Protein AF-A0A7V4FYS0-F1 (afdb_monomer_lite)

Radius of gyration: 23.75 Å; chains: 1; bounding box: 54×44×62 Å

Structure (mmCIF, N/CA/C/O backbone):
data_AF-A0A7V4FYS0-F1
#
_entry.id   AF-A0A7V4FYS0-F1
#
loop_
_atom_site.group_PDB
_atom_site.id
_atom_site.type_symbol
_atom_site.label_atom_id
_atom_site.label_alt_id
_atom_site.label_comp_id
_atom_site.label_asym_id
_atom_site.label_entity_id
_atom_site.label_seq_id
_atom_site.pdbx_PDB_ins_code
_atom_site.Cartn_x
_atom_site.Cartn_y
_atom_site.Car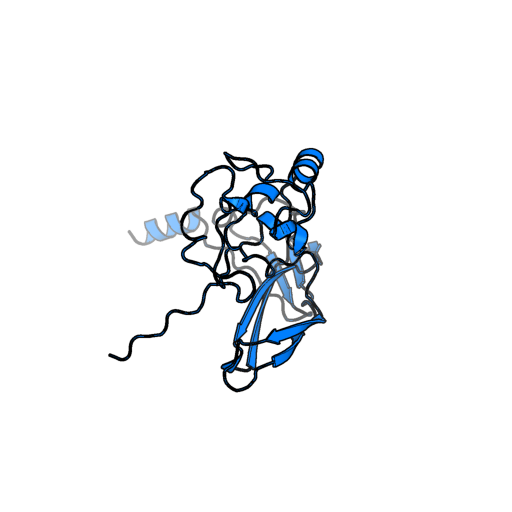tn_z
_atom_site.occupancy
_atom_site.B_iso_or_equiv
_atom_site.auth_seq_id
_atom_site.auth_comp_id
_atom_site.auth_asym_id
_atom_site.auth_atom_id
_atom_site.pdbx_PDB_model_num
ATOM 1 N N . LYS A 1 1 ? -6.094 -32.043 -21.283 1.00 45.78 1 LYS A N 1
ATOM 2 C CA . LYS A 1 1 ? -6.381 -30.770 -20.582 1.00 45.78 1 LYS A CA 1
ATOM 3 C C . LYS A 1 1 ? -5.777 -29.667 -21.433 1.00 45.78 1 LYS A C 1
ATOM 5 O O . LYS A 1 1 ? -4.592 -29.805 -21.715 1.00 45.78 1 LYS A O 1
ATOM 10 N N . PRO A 1 2 ? -6.538 -28.665 -21.898 1.00 59.78 2 PRO A N 1
ATOM 11 C CA . PRO A 1 2 ? -5.900 -27.470 -22.430 1.00 59.78 2 PRO A CA 1
ATOM 12 C C . PRO A 1 2 ? -5.031 -26.899 -21.304 1.00 59.78 2 PRO A C 1
ATOM 14 O O . PRO A 1 2 ? -5.498 -26.802 -20.166 1.00 59.78 2 PRO A O 1
ATOM 17 N N . GLY A 1 3 ? -3.746 -26.680 -21.578 1.00 51.84 3 GLY A N 1
ATOM 18 C CA . GLY A 1 3 ? -2.874 -25.987 -20.636 1.00 51.84 3 GLY A CA 1
ATOM 19 C C . GLY A 1 3 ? -3.432 -24.585 -20.425 1.00 51.84 3 GLY A C 1
ATOM 20 O O . GLY A 1 3 ? -3.865 -23.962 -21.391 1.00 51.84 3 GLY A O 1
ATOM 21 N N . LEU A 1 4 ? -3.483 -24.113 -19.179 1.00 54.06 4 LEU A N 1
ATOM 22 C CA . LEU A 1 4 ? -3.637 -22.679 -18.972 1.00 54.06 4 LEU A CA 1
ATOM 23 C C . LEU A 1 4 ? -2.359 -22.022 -19.489 1.00 54.06 4 LEU A C 1
ATOM 25 O O . LEU A 1 4 ? -1.264 -22.430 -19.093 1.00 54.06 4 LEU A O 1
ATOM 29 N N . GLU A 1 5 ? -2.500 -21.029 -20.362 1.00 58.09 5 GLU A N 1
ATOM 30 C CA . GLU A 1 5 ? -1.413 -20.089 -20.603 1.00 58.09 5 GLU A CA 1
ATOM 31 C C . GLU A 1 5 ? -1.059 -19.449 -19.261 1.00 58.09 5 GLU A C 1
ATOM 33 O O . GLU A 1 5 ? -1.934 -18.990 -18.519 1.00 58.09 5 GLU A O 1
ATOM 38 N N . LEU A 1 6 ? 0.224 -19.506 -18.905 1.00 54.16 6 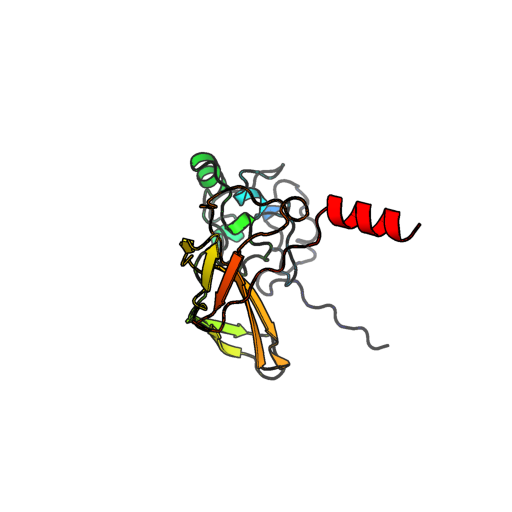LEU A N 1
ATOM 39 C CA . LEU A 1 6 ? 0.710 -18.778 -17.745 1.00 54.16 6 LEU A CA 1
ATOM 40 C C . LEU A 1 6 ? 0.470 -17.288 -18.013 1.00 54.16 6 LEU A C 1
ATOM 42 O O . LEU A 1 6 ? 0.734 -16.840 -19.133 1.00 54.16 6 LEU A O 1
ATOM 46 N N . PRO A 1 7 ? -0.028 -16.520 -17.028 1.00 61.19 7 PRO A N 1
ATOM 47 C CA . PRO A 1 7 ? -0.136 -15.081 -17.197 1.00 61.19 7 PRO A CA 1
ATOM 48 C C . PRO A 1 7 ? 1.239 -14.535 -17.580 1.00 61.19 7 PRO A C 1
ATOM 50 O O . PRO A 1 7 ? 2.253 -14.945 -17.009 1.00 61.19 7 PRO A O 1
ATOM 53 N N . ASN A 1 8 ? 1.277 -13.637 -18.564 1.00 62.78 8 ASN A N 1
ATOM 54 C CA . ASN A 1 8 ? 2.504 -12.934 -18.893 1.00 62.78 8 ASN A CA 1
ATOM 55 C C . ASN A 1 8 ? 2.826 -11.995 -17.720 1.00 62.78 8 ASN A C 1
ATOM 57 O O . ASN A 1 8 ? 2.200 -10.949 -17.569 1.00 62.78 8 ASN A O 1
ATOM 61 N N . LEU A 1 9 ? 3.729 -12.432 -16.842 1.00 69.56 9 LEU A N 1
ATOM 62 C CA . LEU A 1 9 ? 4.213 -11.671 -15.685 1.00 69.56 9 LEU A CA 1
ATOM 63 C C . LEU A 1 9 ? 5.427 -10.803 -16.054 1.00 69.56 9 LEU A C 1
ATOM 65 O O . LEU A 1 9 ? 6.166 -10.365 -15.180 1.00 69.56 9 LEU A O 1
ATOM 69 N N . GLU A 1 10 ? 5.677 -10.589 -17.344 1.00 75.62 10 GLU A N 1
ATOM 70 C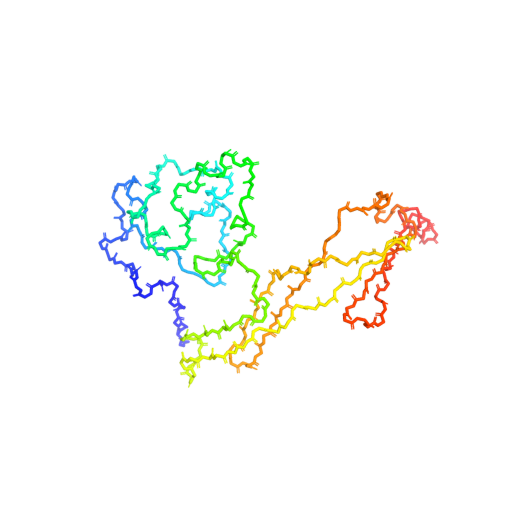 CA . GLU A 1 10 ? 6.729 -9.698 -17.814 1.00 75.62 10 GLU A CA 1
ATOM 71 C C . GLU A 1 10 ? 6.144 -8.338 -18.186 1.00 75.62 10 GLU A C 1
ATOM 73 O O . GLU A 1 10 ? 5.016 -8.222 -18.670 1.00 75.62 10 GLU A O 1
ATOM 78 N N . ASP A 1 11 ? 6.945 -7.297 -17.998 1.00 81.38 11 ASP A N 1
ATOM 79 C CA . ASP A 1 11 ? 6.658 -6.002 -18.586 1.00 81.38 11 ASP A CA 1
ATOM 80 C C . ASP A 1 11 ? 6.876 -6.087 -20.111 1.00 81.38 11 ASP A C 1
ATOM 82 O O . ASP A 1 11 ? 7.995 -6.378 -20.550 1.00 81.38 11 ASP A O 1
ATOM 86 N N . PRO A 1 12 ? 5.861 -5.797 -20.949 1.00 80.00 12 PRO A N 1
ATOM 87 C CA . PRO A 1 12 ? 5.994 -5.863 -22.405 1.00 80.00 12 PRO A CA 1
ATOM 88 C C . PRO A 1 12 ? 7.053 -4.901 -22.970 1.00 80.00 12 PRO A C 1
ATOM 90 O O . PRO A 1 12 ? 7.509 -5.082 -24.099 1.00 80.00 12 PRO A O 1
ATOM 93 N N . SER A 1 13 ? 7.457 -3.884 -22.206 1.00 84.06 13 SER A N 1
ATOM 94 C CA . SER A 1 13 ? 8.523 -2.945 -22.563 1.00 84.06 13 SER A CA 1
ATOM 95 C C . SER A 1 13 ? 9.922 -3.379 -22.099 1.00 84.06 13 SER A C 1
ATOM 97 O O . SER A 1 13 ? 10.899 -2.687 -22.393 1.00 84.06 13 SER A O 1
ATOM 99 N N . ASP A 1 14 ? 10.048 -4.495 -21.371 1.00 87.88 14 ASP A N 1
ATOM 100 C CA . ASP A 1 14 ? 11.301 -4.954 -20.758 1.00 87.88 14 ASP A CA 1
ATOM 101 C C . ASP A 1 14 ? 11.410 -6.484 -20.703 1.00 87.88 14 ASP A C 1
ATOM 103 O O . ASP A 1 14 ? 11.565 -7.082 -19.645 1.00 87.88 14 ASP A O 1
ATOM 107 N N . LEU A 1 15 ? 11.328 -7.132 -21.861 1.00 86.38 15 LEU A N 1
ATOM 108 C CA . LEU A 1 15 ? 11.242 -8.590 -21.938 1.00 86.38 15 LEU A CA 1
ATOM 109 C C . LEU A 1 15 ? 12.498 -9.310 -21.431 1.00 86.38 15 LEU A C 1
ATOM 111 O O . LEU A 1 15 ? 13.643 -8.863 -21.628 1.00 86.38 15 LEU A O 1
ATOM 115 N N . LEU A 1 16 ? 12.277 -10.495 -20.861 1.00 87.06 16 LEU A N 1
ATOM 116 C CA . LEU A 1 16 ? 13.341 -11.450 -20.597 1.00 87.06 16 LEU A CA 1
ATOM 117 C C . LEU A 1 16 ? 13.760 -12.114 -21.915 1.00 87.06 16 LEU A C 1
ATOM 119 O O . LEU A 1 16 ? 12.960 -12.734 -22.611 1.00 87.06 16 LEU A O 1
ATOM 123 N N . THR A 1 17 ? 15.040 -12.001 -22.270 1.00 87.56 17 THR A N 1
ATOM 124 C CA . THR A 1 17 ? 15.600 -12.642 -23.473 1.00 87.56 17 THR A CA 1
ATOM 125 C C . THR A 1 17 ? 16.639 -13.695 -23.091 1.00 87.56 17 THR A C 1
ATOM 127 O O . THR A 1 17 ? 17.200 -13.623 -21.991 1.00 87.56 17 THR A O 1
ATOM 130 N N . PRO A 1 18 ? 16.965 -14.656 -23.979 1.00 88.75 18 PRO A N 1
ATOM 131 C CA . PRO A 1 18 ? 18.026 -15.631 -23.722 1.00 88.75 18 PRO A CA 1
ATOM 132 C C . PRO A 1 18 ? 19.363 -14.988 -23.322 1.00 88.75 18 PRO A C 1
ATOM 134 O O . PRO A 1 18 ? 20.080 -15.504 -22.466 1.00 88.75 18 PRO A O 1
ATOM 137 N N . GLU A 1 19 ? 19.684 -13.828 -23.893 1.00 87.31 19 GLU A N 1
ATOM 138 C CA . GLU A 1 19 ? 20.909 -13.075 -23.611 1.00 87.31 19 GLU A CA 1
ATOM 139 C C . GLU A 1 19 ? 20.890 -12.422 -22.225 1.00 87.31 19 GLU A C 1
ATOM 141 O O . GLU A 1 19 ? 21.955 -12.197 -21.647 1.00 87.31 19 GLU A O 1
ATOM 146 N N . ARG A 1 20 ? 19.698 -12.122 -21.695 1.00 86.88 20 ARG A N 1
ATOM 147 C CA . ARG A 1 20 ? 19.498 -11.493 -20.382 1.00 86.88 20 ARG A CA 1
ATOM 148 C C . ARG A 1 20 ? 19.274 -12.512 -19.273 1.00 86.88 20 ARG A C 1
ATOM 150 O O . ARG A 1 20 ? 19.642 -12.222 -18.144 1.00 86.88 20 ARG A O 1
ATOM 157 N N . LEU A 1 21 ? 18.809 -13.723 -19.593 1.00 84.81 21 LEU A N 1
ATOM 158 C CA . LEU A 1 21 ? 18.543 -14.798 -18.628 1.00 84.81 21 LEU A CA 1
ATOM 159 C C . LEU A 1 21 ? 19.703 -15.041 -17.647 1.00 84.81 21 LEU A C 1
ATOM 161 O O . LEU A 1 21 ? 19.482 -15.384 -16.489 1.00 84.81 21 LEU A O 1
ATOM 165 N N . ILE A 1 22 ? 20.944 -14.845 -18.101 1.00 87.25 22 ILE A N 1
ATOM 166 C CA . ILE A 1 22 ? 22.143 -14.972 -17.275 1.00 87.25 22 ILE A CA 1
ATOM 167 C C . ILE A 1 22 ? 22.862 -13.619 -17.217 1.00 87.25 22 ILE A C 1
ATOM 169 O O . ILE A 1 22 ? 23.507 -13.214 -18.180 1.00 87.25 22 ILE A O 1
ATOM 173 N N . THR A 1 23 ? 22.848 -12.961 -16.052 1.00 86.19 23 THR A N 1
ATOM 174 C CA . THR A 1 23 ? 23.537 -11.674 -15.799 1.00 86.19 23 THR A CA 1
ATOM 175 C C . THR A 1 23 ? 25.056 -11.736 -16.037 1.00 86.19 23 THR A C 1
ATOM 177 O O . THR A 1 23 ? 25.686 -10.719 -16.323 1.00 86.19 23 THR A O 1
ATOM 180 N N . ARG A 1 24 ? 25.658 -12.936 -15.945 1.00 88.38 24 ARG A N 1
ATOM 181 C CA . ARG A 1 24 ? 27.105 -13.266 -16.006 1.00 88.38 24 ARG A CA 1
ATOM 182 C C . ARG A 1 24 ? 27.951 -12.652 -14.887 1.00 88.38 24 ARG A C 1
ATOM 184 O O . ARG A 1 24 ? 28.765 -13.352 -14.298 1.00 88.38 24 ARG A O 1
ATOM 191 N N . LYS A 1 25 ? 27.760 -11.366 -14.602 1.00 93.06 25 LYS A N 1
ATOM 192 C CA . LYS A 1 25 ? 28.453 -10.587 -13.577 1.00 93.06 25 LYS A CA 1
ATOM 193 C C . LYS A 1 25 ? 27.457 -10.153 -12.499 1.00 93.06 25 LYS A C 1
ATOM 195 O O . LYS A 1 25 ? 26.521 -9.431 -12.847 1.00 93.06 25 LYS A O 1
ATOM 200 N N . PRO A 1 26 ? 27.611 -10.580 -11.233 1.00 92.50 26 PRO A N 1
ATOM 201 C CA . PRO A 1 26 ? 26.669 -10.240 -10.171 1.00 92.50 26 PRO A CA 1
ATOM 202 C C . PRO A 1 26 ? 26.423 -8.737 -10.036 1.00 92.50 26 PRO A C 1
ATOM 204 O O . PRO A 1 26 ? 25.282 -8.340 -9.876 1.00 92.50 26 PRO A O 1
ATOM 207 N N . GLU A 1 27 ? 27.442 -7.894 -10.210 1.00 94.81 27 GLU A N 1
ATOM 208 C CA . GLU A 1 27 ? 27.345 -6.432 -10.118 1.00 94.81 27 GLU A CA 1
ATOM 209 C C . GLU A 1 27 ? 26.464 -5.773 -11.195 1.00 94.81 27 GLU A C 1
ATOM 211 O O . GLU A 1 27 ? 26.146 -4.592 -11.098 1.00 94.81 27 GLU A O 1
ATOM 216 N N . LEU A 1 28 ? 26.056 -6.518 -12.226 1.00 93.00 28 LEU A N 1
ATOM 217 C CA . LEU A 1 28 ? 25.176 -6.038 -13.294 1.00 93.00 28 LEU A CA 1
ATOM 218 C C . LEU A 1 28 ? 23.716 -6.469 -13.104 1.00 93.00 28 LEU A C 1
ATOM 220 O O . LEU A 1 28 ? 22.922 -6.327 -14.033 1.00 93.00 28 LEU A O 1
ATOM 224 N N . TRP A 1 29 ? 23.353 -7.001 -11.931 1.00 92.50 29 TRP A N 1
ATOM 225 C CA . TRP A 1 29 ? 22.011 -7.526 -11.656 1.00 92.50 29 TRP A CA 1
ATOM 226 C C . TRP A 1 29 ? 20.897 -6.505 -11.935 1.00 92.50 29 TRP A C 1
ATOM 228 O O . TRP A 1 29 ? 19.867 -6.883 -12.480 1.00 92.50 29 TRP A O 1
ATOM 238 N N . TYR A 1 30 ? 21.128 -5.215 -11.672 1.00 92.88 30 TYR A N 1
ATOM 239 C CA . TYR A 1 30 ? 20.147 -4.136 -11.876 1.00 92.88 30 TYR A CA 1
ATOM 240 C C . TYR A 1 30 ? 19.808 -3.870 -13.357 1.00 92.88 30 TYR A C 1
ATOM 242 O O . TYR A 1 30 ? 18.959 -3.041 -13.670 1.00 92.88 30 TYR A O 1
ATOM 250 N N . ARG A 1 31 ? 20.501 -4.530 -14.296 1.00 91.25 31 ARG A N 1
ATOM 251 C CA . ARG A 1 31 ? 20.214 -4.462 -15.741 1.00 91.25 31 ARG A CA 1
ATOM 252 C C . ARG A 1 31 ? 19.215 -5.525 -16.202 1.00 91.25 31 ARG A C 1
ATOM 254 O O . ARG A 1 31 ? 18.832 -5.543 -17.378 1.00 91.25 31 ARG A O 1
ATOM 261 N N . GLN A 1 32 ? 18.846 -6.439 -15.310 1.00 91.25 32 GLN A N 1
ATOM 262 C CA . GLN A 1 32 ? 17.806 -7.420 -15.583 1.00 91.25 32 GLN A CA 1
ATOM 263 C C . GLN A 1 32 ? 16.446 -6.738 -15.772 1.00 91.25 32 GLN A C 1
ATOM 265 O O . GLN A 1 32 ? 16.280 -5.599 -15.333 1.00 91.25 32 GLN A O 1
ATOM 270 N N . PRO A 1 33 ? 15.502 -7.391 -16.474 1.00 90.25 33 PRO A N 1
ATOM 271 C CA . PRO A 1 33 ? 14.119 -6.941 -16.535 1.00 90.25 33 PRO A CA 1
ATOM 272 C C . PRO A 1 33 ? 13.574 -6.560 -15.165 1.00 90.25 33 PRO A C 1
ATOM 274 O O . PRO A 1 33 ? 13.852 -7.239 -14.172 1.00 90.25 33 PRO A O 1
ATOM 277 N N . LEU A 1 34 ? 12.775 -5.497 -15.125 1.00 90.06 34 LEU A N 1
ATOM 278 C CA . LEU A 1 34 ? 12.058 -5.151 -13.909 1.00 90.06 34 LEU A CA 1
ATOM 279 C C . LEU A 1 34 ? 11.045 -6.250 -13.562 1.00 90.06 34 LEU A C 1
ATOM 281 O O . LEU A 1 34 ? 10.364 -6.754 -14.458 1.00 90.06 34 LEU A O 1
ATOM 285 N N . PRO A 1 35 ? 10.919 -6.623 -12.277 1.00 85.81 35 PRO A N 1
ATOM 286 C CA . PRO A 1 35 ? 9.879 -7.550 -11.867 1.00 85.81 35 PRO A CA 1
ATOM 287 C C . PRO A 1 35 ? 8.506 -6.915 -12.111 1.00 85.81 35 PRO A C 1
ATOM 289 O O . PRO A 1 35 ? 8.268 -5.775 -11.711 1.00 85.81 35 PRO A O 1
ATOM 292 N N . TRP A 1 36 ? 7.598 -7.670 -12.730 1.00 85.00 36 TRP A N 1
ATOM 293 C CA . TRP A 1 36 ? 6.212 -7.268 -12.943 1.00 85.00 36 TRP A CA 1
ATOM 294 C C . TRP A 1 36 ? 5.286 -8.325 -12.339 1.00 85.00 36 TRP A C 1
ATOM 296 O O . TRP A 1 36 ? 5.439 -9.521 -12.569 1.00 85.00 36 TRP A O 1
ATOM 306 N N . CYS A 1 37 ? 4.351 -7.915 -11.489 1.00 83.31 37 CYS A N 1
ATOM 307 C CA . CYS A 1 37 ? 3.401 -8.838 -10.874 1.00 83.31 37 CYS A CA 1
ATOM 308 C C . CYS A 1 37 ? 2.166 -8.091 -10.370 1.00 83.31 37 CYS A C 1
ATOM 310 O O . CYS A 1 37 ? 2.212 -6.890 -10.115 1.00 83.31 37 CYS A O 1
ATOM 312 N N . PHE A 1 38 ? 1.073 -8.830 -10.186 1.00 79.81 38 PHE A N 1
ATOM 313 C CA . PHE A 1 38 ? -0.145 -8.343 -9.526 1.00 79.81 38 PHE A CA 1
ATOM 314 C C . PHE A 1 38 ? -0.258 -8.819 -8.073 1.00 79.81 38 PHE A C 1
ATOM 316 O O . PHE A 1 38 ? -1.320 -8.706 -7.466 1.00 79.81 38 PHE A O 1
ATOM 323 N N . ASP A 1 39 ? 0.822 -9.388 -7.541 1.00 80.94 39 ASP A N 1
ATOM 324 C CA . ASP A 1 39 ? 0.887 -9.926 -6.186 1.00 80.94 39 ASP A CA 1
ATOM 325 C C . ASP A 1 39 ? 1.824 -9.077 -5.320 1.00 80.94 39 ASP A C 1
ATOM 327 O O . ASP A 1 39 ? 2.489 -8.157 -5.809 1.00 80.94 39 ASP A O 1
ATOM 331 N N . TRP A 1 40 ? 1.881 -9.386 -4.029 1.00 85.56 40 TRP A N 1
ATOM 332 C CA . TRP A 1 40 ? 2.751 -8.686 -3.099 1.00 85.56 40 TRP A CA 1
ATOM 333 C C . TRP A 1 40 ? 4.237 -8.901 -3.439 1.00 85.56 40 TRP A C 1
ATOM 335 O O . TRP A 1 40 ? 4.679 -9.985 -3.826 1.00 85.56 40 TRP A O 1
ATOM 345 N N . THR A 1 41 ? 5.037 -7.853 -3.267 1.00 89.88 41 THR A N 1
ATOM 346 C CA . THR A 1 41 ? 6.497 -7.894 -3.371 1.00 89.88 41 THR A CA 1
ATOM 347 C C . THR A 1 41 ? 7.103 -8.015 -1.983 1.00 89.88 41 THR A C 1
ATOM 349 O O . THR A 1 41 ? 6.635 -7.382 -1.042 1.00 89.88 41 THR A O 1
ATOM 352 N N . SER A 1 42 ? 8.158 -8.811 -1.803 1.00 91.62 42 SER A N 1
ATOM 353 C CA . SER A 1 42 ? 8.811 -8.928 -0.494 1.00 91.62 42 SER A CA 1
ATOM 354 C C . SER A 1 42 ? 9.491 -7.625 -0.083 1.00 91.62 42 SER A C 1
ATOM 356 O O . SER A 1 42 ? 10.072 -6.926 -0.910 1.00 91.62 42 SER A O 1
ATOM 358 N N . GLY A 1 43 ? 9.491 -7.327 1.220 1.00 92.00 43 GLY A N 1
ATOM 359 C CA . GLY A 1 43 ? 10.243 -6.203 1.785 1.00 92.00 43 GLY A CA 1
ATOM 360 C C . GLY A 1 43 ? 11.744 -6.264 1.486 1.00 92.00 43 GLY A C 1
ATOM 361 O O . GLY A 1 43 ? 12.396 -5.229 1.505 1.00 92.00 43 GLY A O 1
ATOM 362 N N . LEU A 1 44 ? 12.276 -7.453 1.171 1.00 93.00 44 LEU A N 1
ATOM 363 C CA . LEU A 1 44 ? 13.673 -7.689 0.781 1.00 93.00 44 LEU A CA 1
ATOM 364 C C . LEU A 1 44 ? 13.897 -7.708 -0.741 1.00 93.00 44 LEU A C 1
ATOM 366 O O . LEU A 1 44 ? 15.009 -7.972 -1.196 1.00 93.00 44 LEU A O 1
ATOM 370 N N . THR A 1 45 ? 12.874 -7.417 -1.540 1.00 92.00 45 THR A N 1
ATOM 371 C CA . THR A 1 45 ? 12.997 -7.273 -2.994 1.00 92.00 45 THR A CA 1
ATOM 372 C C . THR A 1 45 ? 13.447 -5.854 -3.338 1.00 92.00 45 THR A C 1
ATOM 374 O O . THR A 1 45 ? 12.972 -4.885 -2.749 1.00 92.00 45 THR A O 1
ATOM 377 N N . PHE A 1 46 ? 14.367 -5.705 -4.290 1.00 92.81 46 PHE A N 1
ATOM 378 C CA . PHE A 1 46 ? 14.734 -4.386 -4.807 1.00 92.81 46 PHE A CA 1
ATOM 379 C C . PHE A 1 46 ? 13.602 -3.813 -5.683 1.00 92.81 46 PHE A C 1
ATOM 381 O O . PHE A 1 46 ? 12.998 -4.583 -6.428 1.00 92.81 46 PHE A O 1
ATOM 388 N N . PRO A 1 47 ? 13.305 -2.501 -5.632 1.00 92.81 47 PRO A N 1
ATOM 389 C CA . PRO A 1 47 ? 13.924 -1.468 -4.796 1.00 92.81 47 PRO A CA 1
ATOM 390 C C . PRO A 1 47 ? 13.244 -1.269 -3.431 1.00 92.81 47 PRO A C 1
ATOM 392 O O . PRO A 1 47 ? 13.575 -0.320 -2.724 1.00 92.81 47 PRO A O 1
ATOM 395 N N . ARG A 1 48 ? 12.296 -2.128 -3.028 1.00 93.31 48 ARG A N 1
ATOM 396 C CA . ARG A 1 48 ? 11.478 -1.932 -1.818 1.00 93.31 48 ARG A CA 1
ATOM 397 C C . ARG A 1 48 ? 12.330 -1.721 -0.565 1.00 93.31 48 ARG A C 1
ATOM 399 O O . ARG A 1 48 ? 12.083 -0.763 0.162 1.00 93.31 48 ARG A O 1
ATOM 406 N N . TYR A 1 49 ? 13.367 -2.528 -0.337 1.00 93.62 49 TYR A N 1
ATOM 407 C CA . TYR A 1 49 ? 14.223 -2.363 0.849 1.00 93.62 49 TYR A CA 1
ATOM 408 C C . TYR A 1 49 ? 15.008 -1.039 0.889 1.00 93.62 49 TYR A C 1
ATOM 410 O O . TYR A 1 49 ? 15.404 -0.623 1.979 1.00 93.62 49 TYR A O 1
ATOM 418 N N . LEU A 1 50 ? 15.189 -0.336 -0.240 1.00 94.12 50 LEU A N 1
ATOM 419 C CA . LEU A 1 50 ? 15.818 0.994 -0.243 1.00 94.12 50 LEU A CA 1
ATOM 420 C C . LEU A 1 50 ? 14.998 1.988 0.587 1.00 94.12 50 LEU A C 1
ATOM 422 O O . LEU A 1 50 ? 15.552 2.830 1.291 1.00 94.12 50 LEU A O 1
ATOM 426 N N . HIS A 1 51 ? 13.668 1.851 0.572 1.00 93.12 51 HIS A N 1
ATOM 427 C CA . HIS A 1 51 ? 12.761 2.671 1.376 1.00 93.12 51 HIS A CA 1
ATOM 428 C C . HIS A 1 51 ? 12.897 2.427 2.892 1.00 93.12 51 HIS A C 1
ATOM 430 O O . HIS A 1 51 ? 12.350 3.205 3.676 1.00 93.12 51 HIS A O 1
ATOM 436 N N . ALA A 1 52 ? 13.612 1.375 3.304 1.00 93.06 52 ALA A N 1
ATOM 437 C CA . ALA A 1 52 ? 13.961 1.080 4.693 1.00 93.06 52 ALA A CA 1
ATOM 438 C C . ALA A 1 52 ? 15.425 1.411 5.039 1.00 93.06 52 ALA A C 1
ATOM 440 O O . ALA A 1 52 ? 15.869 1.086 6.138 1.00 93.06 52 ALA A O 1
ATOM 441 N N . GLY A 1 53 ? 16.175 2.050 4.134 1.00 93.38 53 GLY A N 1
ATOM 442 C CA . GLY A 1 53 ? 17.571 2.415 4.383 1.00 93.38 53 GLY A CA 1
ATOM 443 C C . GLY A 1 53 ? 18.553 1.253 4.216 1.00 93.38 53 GLY A C 1
ATOM 444 O O . GLY A 1 53 ? 19.650 1.295 4.763 1.00 93.38 53 GLY A O 1
ATOM 445 N N . LEU A 1 54 ? 18.151 0.191 3.514 1.00 93.25 54 LEU A N 1
ATOM 446 C CA . LEU A 1 54 ? 19.005 -0.958 3.214 1.00 93.25 54 LEU A CA 1
ATOM 447 C C . LEU A 1 54 ? 19.526 -0.863 1.779 1.00 93.25 54 LEU A C 1
ATOM 449 O O . LEU A 1 54 ? 18.903 -0.214 0.944 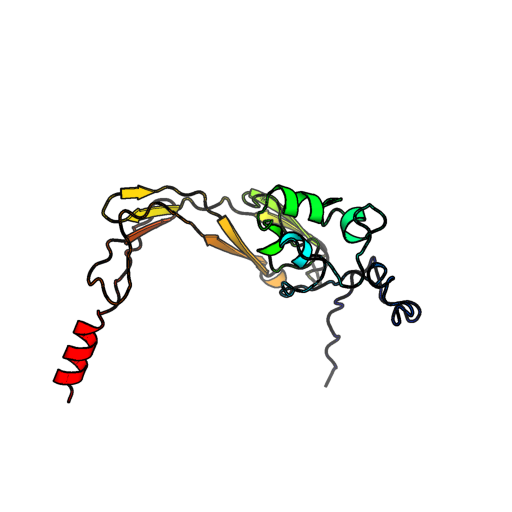1.00 93.25 54 LEU A O 1
ATOM 453 N N . ASP A 1 55 ? 20.623 -1.556 1.477 1.00 93.25 55 ASP A N 1
ATOM 454 C CA . ASP A 1 55 ? 21.188 -1.630 0.125 1.00 93.25 55 ASP A CA 1
ATOM 455 C C . ASP A 1 55 ? 21.505 -3.080 -0.280 1.00 93.25 55 ASP A C 1
ATOM 457 O O . ASP A 1 55 ? 21.595 -3.988 0.554 1.00 93.25 55 ASP A O 1
ATOM 461 N N . ALA A 1 56 ? 21.658 -3.295 -1.584 1.00 93.00 56 ALA A N 1
ATOM 462 C CA . ALA A 1 56 ? 22.092 -4.552 -2.164 1.00 93.00 56 ALA A CA 1
ATOM 463 C C . ALA A 1 56 ? 23.534 -4.877 -1.752 1.00 93.00 56 ALA A C 1
ATOM 465 O O . ALA A 1 56 ? 24.373 -3.993 -1.594 1.00 93.00 56 ALA A O 1
ATOM 466 N N . TRP A 1 57 ? 23.875 -6.169 -1.726 1.00 92.81 57 TRP A N 1
ATOM 467 C CA . TRP A 1 57 ? 25.275 -6.595 -1.587 1.00 92.81 57 TRP A CA 1
ATOM 468 C C . TRP A 1 57 ? 26.173 -6.043 -2.707 1.00 92.81 57 TRP A C 1
ATOM 470 O O . TRP A 1 57 ? 27.337 -5.720 -2.484 1.00 92.81 57 TRP A O 1
ATOM 480 N N . PHE A 1 58 ? 25.622 -5.931 -3.919 1.00 95.06 58 PHE A N 1
ATOM 481 C CA . PHE A 1 58 ? 26.233 -5.217 -5.035 1.00 95.06 58 PHE A CA 1
ATOM 482 C C . PHE A 1 58 ? 25.414 -3.948 -5.296 1.00 95.06 58 PHE A C 1
ATOM 484 O O . PHE A 1 58 ? 24.395 -4.054 -5.980 1.00 95.06 58 PHE A O 1
ATOM 491 N N . PRO A 1 59 ? 25.803 -2.777 -4.762 1.00 93.94 59 PRO A N 1
ATOM 492 C CA . PRO A 1 59 ? 25.018 -1.554 -4.895 1.00 93.94 59 PRO A CA 1
ATOM 493 C C . PRO A 1 59 ? 24.707 -1.216 -6.353 1.00 93.94 59 PRO A C 1
ATOM 495 O O . PRO A 1 59 ? 25.588 -1.246 -7.219 1.00 93.94 59 PRO A O 1
ATOM 498 N N . ALA A 1 60 ? 23.444 -0.894 -6.623 1.00 94.25 60 ALA A N 1
ATOM 499 C CA . ALA A 1 60 ? 23.033 -0.377 -7.919 1.00 94.25 60 ALA A CA 1
ATOM 500 C C . ALA A 1 60 ? 23.308 1.136 -8.009 1.00 94.25 60 ALA A C 1
ATOM 502 O O . ALA A 1 60 ? 23.383 1.817 -6.982 1.00 94.25 60 ALA A O 1
ATOM 503 N N . PRO A 1 61 ? 23.435 1.700 -9.222 1.00 94.31 61 PRO A N 1
ATOM 504 C CA . PRO A 1 61 ? 23.452 3.148 -9.394 1.00 94.31 61 PRO A CA 1
ATOM 505 C C . PRO A 1 61 ? 22.196 3.801 -8.799 1.00 94.31 61 PRO A C 1
ATOM 507 O O . PRO A 1 61 ? 21.107 3.240 -8.880 1.00 94.31 61 PRO A O 1
ATOM 510 N N . GLN A 1 62 ? 22.331 5.012 -8.253 1.00 93.38 62 GLN A N 1
ATOM 511 C CA . GLN A 1 62 ? 21.207 5.790 -7.703 1.00 93.38 62 GLN A CA 1
ATOM 512 C C . GLN A 1 62 ? 20.802 6.964 -8.609 1.00 93.38 62 GLN A C 1
ATOM 514 O O . GLN A 1 62 ? 20.302 7.987 -8.139 1.00 93.38 62 GLN A O 1
ATOM 519 N N . ASP A 1 63 ? 21.018 6.807 -9.916 1.00 94.38 63 ASP A N 1
ATOM 520 C CA . ASP A 1 63 ? 20.711 7.780 -10.963 1.00 94.38 63 ASP A CA 1
ATOM 521 C C . ASP A 1 63 ? 19.888 7.151 -12.107 1.00 94.38 63 ASP A C 1
ATOM 523 O O . ASP A 1 63 ? 19.447 6.006 -12.036 1.00 94.38 63 ASP A O 1
ATOM 527 N N . VAL A 1 64 ? 19.678 7.902 -13.190 1.00 94.81 64 VAL A N 1
ATOM 528 C CA . VAL A 1 64 ? 18.872 7.496 -14.360 1.00 94.81 64 VAL A CA 1
ATOM 529 C C . VAL A 1 64 ? 19.417 6.287 -15.140 1.00 94.81 64 VAL A C 1
ATOM 531 O O . VAL A 1 64 ? 18.758 5.793 -16.062 1.00 94.81 64 VAL A O 1
ATOM 534 N N . SER A 1 65 ? 20.613 5.788 -14.816 1.00 94.31 65 SER A N 1
ATOM 535 C CA . SER A 1 65 ? 21.079 4.506 -15.351 1.00 94.31 65 SER A CA 1
ATOM 536 C C . SER A 1 65 ? 20.281 3.325 -14.781 1.00 94.31 65 SER A C 1
ATOM 538 O O . SER A 1 65 ? 20.117 2.317 -15.479 1.00 94.31 65 SER A O 1
ATOM 540 N N . LEU A 1 66 ? 19.698 3.482 -13.587 1.00 95.44 66 LEU A N 1
ATOM 541 C CA . LEU A 1 66 ? 18.791 2.521 -12.974 1.00 95.44 66 LEU A CA 1
ATOM 542 C C . LEU A 1 66 ? 17.392 2.595 -13.625 1.00 95.44 66 LEU A C 1
ATOM 544 O O . LEU A 1 66 ? 16.816 3.688 -13.696 1.00 95.44 66 LEU A O 1
ATOM 548 N N . PRO A 1 67 ? 16.813 1.479 -14.113 1.00 93.75 67 PRO A N 1
ATOM 549 C CA . PRO A 1 67 ? 15.518 1.504 -14.792 1.00 93.75 67 PRO A CA 1
ATOM 550 C C . PRO A 1 67 ? 14.367 2.029 -13.923 1.00 93.75 67 PRO A C 1
ATOM 552 O O . PRO A 1 67 ? 13.522 2.758 -14.436 1.00 93.75 67 PRO A O 1
ATOM 555 N N . GLU A 1 68 ? 14.353 1.732 -12.625 1.00 94.31 68 GLU A N 1
ATOM 556 C CA . GLU A 1 68 ? 13.325 2.186 -11.684 1.00 94.31 68 GLU A CA 1
ATOM 557 C C . GLU A 1 68 ? 13.313 3.711 -11.539 1.00 94.31 68 GLU A C 1
ATOM 559 O O . GLU A 1 68 ? 12.243 4.317 -11.522 1.00 94.31 68 GLU A O 1
ATOM 564 N N . ILE A 1 69 ? 14.493 4.344 -11.515 1.00 95.31 69 ILE A N 1
ATOM 565 C CA . ILE A 1 69 ? 14.622 5.810 -11.494 1.00 95.31 69 ILE A CA 1
ATOM 566 C C . ILE A 1 69 ? 14.263 6.389 -12.858 1.00 95.31 69 ILE A C 1
ATOM 568 O O . ILE A 1 69 ? 13.490 7.340 -12.951 1.00 95.31 69 ILE A O 1
ATOM 572 N N . ARG A 1 70 ? 14.794 5.806 -13.938 1.00 95.12 70 ARG A N 1
ATOM 573 C CA . ARG A 1 70 ? 14.539 6.271 -15.309 1.00 95.12 70 ARG A CA 1
ATOM 574 C C . ARG A 1 70 ? 13.051 6.281 -15.655 1.00 95.12 70 ARG A C 1
ATOM 576 O O . ARG A 1 70 ? 12.608 7.158 -16.390 1.00 95.12 70 ARG A O 1
ATOM 583 N N . ARG A 1 71 ? 12.300 5.301 -15.151 1.00 92.06 71 ARG A N 1
ATOM 584 C CA . ARG A 1 71 ? 10.853 5.160 -15.362 1.00 92.06 71 ARG A CA 1
ATOM 585 C C . ARG A 1 71 ? 10.014 5.896 -14.314 1.00 92.06 71 ARG A C 1
ATOM 587 O O . ARG A 1 71 ? 8.795 5.877 -14.409 1.00 92.06 71 ARG A O 1
ATOM 594 N N . GLY A 1 72 ? 10.654 6.558 -13.349 1.00 92.75 72 GLY A N 1
ATOM 595 C CA . GLY A 1 72 ? 9.982 7.367 -12.336 1.00 92.75 72 GLY A CA 1
ATOM 596 C C . GLY A 1 72 ? 9.278 6.565 -11.241 1.00 92.75 72 GLY A C 1
ATOM 597 O O . GLY A 1 72 ? 8.436 7.122 -10.548 1.00 92.75 72 GLY A O 1
ATOM 598 N N . PHE A 1 73 ? 9.604 5.282 -11.061 1.00 91.81 73 PHE A N 1
ATOM 599 C CA . PHE A 1 73 ? 9.017 4.467 -9.993 1.00 91.81 73 PHE A CA 1
ATOM 600 C C . PHE A 1 73 ? 9.602 4.788 -8.615 1.00 91.81 73 PHE A C 1
ATOM 602 O O . PHE A 1 73 ? 8.912 4.648 -7.610 1.00 91.81 73 PHE A O 1
ATOM 609 N N . ILE A 1 74 ? 10.864 5.222 -8.564 1.00 92.56 74 ILE A N 1
ATOM 610 C CA . ILE A 1 74 ? 11.528 5.701 -7.347 1.00 92.56 74 ILE A CA 1
ATOM 611 C C . ILE A 1 74 ? 12.350 6.962 -7.656 1.00 92.56 74 ILE A C 1
ATOM 613 O O . ILE A 1 74 ? 12.809 7.128 -8.790 1.00 92.56 74 ILE A O 1
ATOM 617 N N . PRO A 1 75 ? 12.582 7.856 -6.678 1.00 92.19 75 PRO A N 1
ATOM 618 C CA . PRO A 1 75 ? 13.441 9.016 -6.882 1.00 92.19 75 PRO A CA 1
ATOM 619 C C . PRO A 1 75 ? 14.927 8.629 -6.926 1.00 92.19 75 PRO A C 1
ATOM 621 O O . PRO A 1 75 ? 15.362 7.653 -6.312 1.00 92.19 75 PRO A O 1
ATOM 624 N N . ALA A 1 76 ? 15.731 9.451 -7.604 1.00 94.81 76 ALA A N 1
ATOM 625 C CA . ALA A 1 76 ? 17.187 9.375 -7.508 1.00 94.81 76 ALA A CA 1
ATOM 626 C C . ALA A 1 76 ? 17.664 9.663 -6.075 1.00 94.81 76 ALA A C 1
ATOM 628 O O . ALA A 1 76 ? 17.045 10.449 -5.356 1.00 94.81 76 ALA A O 1
ATOM 629 N N . ASN A 1 77 ? 18.780 9.052 -5.668 1.00 93.06 77 ASN A N 1
ATOM 630 C CA . ASN A 1 77 ? 19.343 9.176 -4.314 1.00 93.06 77 ASN A CA 1
ATOM 631 C C . ASN A 1 77 ? 18.336 8.867 -3.180 1.00 93.06 77 ASN A C 1
ATOM 633 O O . ASN A 1 77 ? 18.375 9.485 -2.108 1.00 93.06 77 ASN A O 1
ATOM 637 N N . LEU A 1 78 ? 17.413 7.923 -3.410 1.00 91.88 78 LEU A N 1
ATOM 638 C CA . LEU A 1 78 ? 16.413 7.511 -2.420 1.00 91.88 78 LEU A CA 1
ATOM 639 C C . LEU A 1 78 ? 17.063 7.089 -1.095 1.00 91.88 78 LEU A C 1
ATOM 641 O O . LEU A 1 78 ? 16.612 7.523 -0.038 1.00 91.88 78 LEU A O 1
ATOM 645 N N . LEU A 1 79 ? 18.139 6.296 -1.152 1.00 91.12 79 LEU A N 1
ATOM 646 C CA . LEU A 1 79 ? 18.806 5.775 0.041 1.00 91.12 79 LEU A CA 1
ATOM 647 C C . LEU A 1 79 ? 19.330 6.911 0.931 1.00 91.12 79 LEU A C 1
ATOM 649 O O . LEU A 1 79 ? 19.007 6.967 2.112 1.00 91.12 79 LEU A O 1
ATOM 653 N N . GLN A 1 80 ? 20.034 7.878 0.335 1.00 90.06 80 GLN A N 1
ATOM 654 C CA . GLN A 1 80 ? 20.544 9.058 1.046 1.00 90.06 80 GLN A CA 1
ATOM 655 C C . GLN A 1 80 ? 19.413 9.883 1.675 1.00 90.06 80 GLN A C 1
ATOM 657 O O . GLN A 1 80 ? 19.561 10.443 2.762 1.00 90.06 80 GLN A O 1
ATOM 662 N N . SER A 1 81 ? 18.270 9.973 0.989 1.00 89.06 81 SER A N 1
ATOM 663 C CA . SER A 1 81 ? 17.098 10.698 1.492 1.00 89.06 81 SER A CA 1
ATOM 664 C C . SER A 1 81 ? 16.507 10.010 2.724 1.00 89.06 81 SER A C 1
ATOM 666 O O . SER A 1 81 ? 16.258 10.670 3.732 1.00 89.06 81 SER A O 1
ATOM 668 N N . VAL A 1 82 ? 16.363 8.683 2.671 1.00 90.81 82 VAL A N 1
ATOM 669 C CA . VAL A 1 82 ? 15.858 7.852 3.774 1.00 90.81 82 VAL A CA 1
ATOM 670 C C . VAL A 1 82 ? 16.795 7.891 4.982 1.00 90.81 82 VAL A C 1
ATOM 672 O O . VAL A 1 82 ? 16.334 8.100 6.103 1.00 90.81 82 VAL A O 1
ATOM 675 N N . GLU A 1 83 ? 18.106 7.761 4.766 1.00 88.44 83 GLU A N 1
ATOM 676 C CA . GLU A 1 83 ? 19.122 7.859 5.822 1.00 88.44 83 GLU A CA 1
ATOM 677 C C . GLU A 1 83 ? 19.077 9.216 6.533 1.00 88.44 83 GLU A C 1
ATOM 679 O O . GLU A 1 83 ? 19.084 9.283 7.763 1.00 88.44 83 GLU A O 1
ATOM 684 N N . ARG A 1 84 ? 18.972 10.309 5.767 1.00 89.62 84 ARG A N 1
ATOM 685 C CA . ARG A 1 84 ? 18.892 11.670 6.314 1.00 89.62 84 ARG A CA 1
ATOM 686 C C . ARG A 1 84 ? 17.621 11.895 7.126 1.00 89.62 84 ARG A C 1
ATOM 688 O O . ARG A 1 84 ? 17.656 12.566 8.154 1.00 89.62 84 ARG A O 1
ATOM 695 N N . GLU A 1 85 ? 16.492 11.391 6.643 1.00 89.19 85 GLU A N 1
ATOM 696 C CA . GLU A 1 85 ? 15.200 11.540 7.317 1.00 89.19 85 GLU A CA 1
ATOM 697 C C . GLU A 1 85 ? 15.051 10.588 8.506 1.00 89.19 85 GLU A C 1
ATOM 699 O O . GLU A 1 85 ? 14.203 10.827 9.370 1.00 89.19 85 GLU A O 1
ATOM 704 N N . ASN A 1 86 ? 15.885 9.543 8.560 1.00 84.75 86 ASN A N 1
ATOM 705 C CA . ASN A 1 86 ? 15.865 8.473 9.551 1.00 84.75 86 ASN A CA 1
ATOM 706 C C . ASN A 1 86 ? 14.452 7.890 9.738 1.00 84.75 86 ASN A C 1
ATOM 708 O O . ASN A 1 86 ? 13.978 7.666 10.855 1.00 84.75 86 ASN A O 1
ATOM 712 N N . LYS A 1 87 ? 13.737 7.724 8.619 1.00 85.81 87 LYS A N 1
ATOM 713 C CA . LYS A 1 87 ? 12.346 7.270 8.568 1.00 85.81 87 LYS A CA 1
ATOM 714 C C . LYS A 1 87 ? 12.142 6.327 7.398 1.00 85.81 87 LYS A C 1
ATOM 716 O O . LYS A 1 87 ? 12.600 6.585 6.291 1.00 85.81 87 LYS A O 1
ATOM 721 N N . ILE A 1 88 ? 11.366 5.277 7.644 1.00 85.06 88 ILE A N 1
ATOM 722 C CA . ILE A 1 88 ? 10.876 4.394 6.590 1.00 85.06 88 ILE A CA 1
ATOM 723 C C . ILE A 1 88 ? 9.974 5.206 5.653 1.00 85.06 88 ILE A C 1
ATOM 725 O O . ILE A 1 88 ? 9.003 5.825 6.095 1.00 85.06 88 ILE A O 1
ATOM 729 N N . SER A 1 89 ? 10.293 5.191 4.361 1.00 85.81 89 SER A N 1
ATOM 730 C CA . SER A 1 89 ? 9.503 5.870 3.334 1.00 85.81 89 SER A CA 1
ATOM 731 C C . SER A 1 89 ? 8.186 5.113 3.070 1.00 85.81 89 SER A C 1
ATOM 733 O O . SER A 1 89 ? 8.178 3.879 3.124 1.00 85.81 89 SER A O 1
ATOM 735 N N . PRO A 1 90 ? 7.067 5.799 2.742 1.00 83.50 90 PRO A N 1
ATOM 736 C CA . PRO A 1 90 ? 5.777 5.154 2.469 1.00 83.50 90 PRO A CA 1
ATOM 737 C C . PRO A 1 90 ? 5.824 4.042 1.413 1.00 83.50 90 PRO A C 1
ATOM 739 O O . PRO A 1 90 ? 5.038 3.101 1.502 1.00 83.50 90 PRO A O 1
ATOM 742 N N . GLY A 1 91 ? 6.758 4.113 0.457 1.00 87.31 91 GLY A N 1
ATOM 743 C CA . GLY A 1 91 ? 6.964 3.061 -0.542 1.00 87.31 91 GLY A CA 1
ATOM 744 C C . GLY A 1 91 ? 7.334 1.704 0.066 1.00 87.31 91 GLY A C 1
ATOM 745 O O . GLY A 1 91 ? 6.943 0.675 -0.467 1.00 87.31 91 GLY A O 1
ATOM 746 N N . TYR A 1 92 ? 7.985 1.668 1.236 1.00 91.56 92 TYR A N 1
ATOM 747 C CA . TYR A 1 92 ? 8.275 0.407 1.932 1.00 91.56 92 TYR A CA 1
ATOM 748 C C . TYR A 1 92 ? 7.007 -0.292 2.431 1.00 91.56 92 TYR A C 1
ATOM 750 O O . TYR A 1 92 ? 6.941 -1.519 2.475 1.00 91.56 92 TYR A O 1
ATOM 758 N N . LEU A 1 93 ? 6.004 0.482 2.850 1.00 88.81 93 LEU A N 1
ATOM 759 C CA . LEU A 1 93 ? 4.773 -0.036 3.454 1.00 88.81 93 LEU A CA 1
ATOM 760 C C . LEU A 1 93 ? 3.758 -0.501 2.407 1.00 88.81 93 LEU A C 1
ATOM 762 O O . LEU A 1 93 ? 2.778 -1.155 2.754 1.00 88.81 93 LEU A O 1
ATOM 766 N N . GLN A 1 94 ? 3.993 -0.159 1.143 1.00 88.19 94 GLN A N 1
ATOM 767 C CA . GLN A 1 94 ? 3.179 -0.576 0.019 1.00 88.19 94 GLN A CA 1
ATOM 768 C C . GLN A 1 94 ? 3.832 -1.803 -0.599 1.00 88.19 94 GLN A C 1
ATOM 770 O O . GLN A 1 94 ? 4.864 -1.720 -1.251 1.00 88.19 94 GLN A O 1
ATOM 775 N N . GLU A 1 95 ? 3.234 -2.966 -0.374 1.00 89.88 95 GLU A N 1
ATOM 776 C CA . GLU A 1 95 ? 3.753 -4.253 -0.855 1.00 89.88 95 GLU A CA 1
ATOM 777 C C . GLU A 1 95 ? 3.486 -4.459 -2.351 1.00 89.88 95 GLU A C 1
ATOM 779 O O . GLU A 1 95 ? 3.490 -5.581 -2.834 1.00 89.88 95 GLU A O 1
ATOM 784 N N . ALA A 1 96 ? 3.194 -3.388 -3.083 1.00 87.75 96 ALA A N 1
ATOM 785 C CA . ALA A 1 96 ? 2.814 -3.447 -4.480 1.00 87.75 96 ALA A CA 1
ATOM 786 C C . ALA A 1 96 ? 4.041 -3.629 -5.385 1.00 87.75 96 ALA A C 1
ATOM 788 O O . ALA A 1 96 ? 5.187 -3.392 -4.987 1.00 87.75 96 ALA A O 1
ATOM 789 N N . SER A 1 97 ? 3.791 -4.054 -6.622 1.00 88.44 97 SER A N 1
ATOM 790 C CA . SER A 1 97 ? 4.802 -4.042 -7.677 1.00 88.44 97 SER A CA 1
ATOM 791 C C . SER A 1 97 ? 5.145 -2.614 -8.119 1.00 88.44 97 SER A C 1
ATOM 793 O O . SER A 1 97 ? 4.456 -1.644 -7.778 1.00 88.44 97 SER A O 1
ATOM 795 N N . LEU A 1 98 ? 6.219 -2.477 -8.897 1.00 88.25 98 LEU A N 1
ATOM 796 C CA . LEU A 1 98 ? 6.627 -1.199 -9.477 1.00 88.25 98 LEU A CA 1
ATOM 797 C C . LEU A 1 98 ? 5.502 -0.611 -10.338 1.00 88.25 98 LEU A C 1
ATOM 799 O O . LEU A 1 98 ? 4.794 -1.326 -11.039 1.00 88.25 98 LEU A O 1
ATOM 803 N N . GLY A 1 99 ? 5.304 0.704 -10.245 1.00 85.06 99 GLY A N 1
ATOM 804 C CA . GLY A 1 99 ? 4.208 1.400 -10.929 1.00 85.06 99 GLY A CA 1
ATOM 805 C C . GLY A 1 99 ? 2.823 1.216 -10.295 1.00 85.06 99 GLY A C 1
ATOM 806 O O . GLY A 1 99 ? 1.901 1.934 -10.668 1.00 85.06 99 GLY A O 1
ATOM 807 N N . MET A 1 100 ? 2.671 0.319 -9.313 1.00 85.56 100 MET A N 1
ATOM 808 C CA . MET A 1 100 ? 1.435 0.148 -8.531 1.00 85.56 100 MET A CA 1
ATOM 809 C C . MET A 1 100 ? 1.522 0.755 -7.121 1.00 85.56 100 MET A C 1
ATOM 811 O O . MET A 1 100 ? 0.543 0.741 -6.376 1.00 85.56 100 MET A O 1
ATOM 815 N N . VAL A 1 101 ? 2.685 1.295 -6.748 1.00 87.81 101 VAL A N 1
ATOM 816 C CA . VAL A 1 101 ? 2.887 2.072 -5.519 1.00 87.81 101 VAL A CA 1
ATOM 817 C C . VAL A 1 101 ? 2.369 3.493 -5.741 1.00 87.81 101 VAL A C 1
ATOM 819 O O . VAL A 1 101 ? 2.773 4.155 -6.694 1.00 87.81 101 VAL A O 1
ATOM 822 N N . ALA A 1 102 ? 1.503 3.976 -4.852 1.00 84.19 102 ALA A N 1
ATOM 823 C CA . ALA A 1 102 ? 0.952 5.326 -4.904 1.00 84.19 102 ALA A CA 1
ATOM 824 C C . ALA A 1 102 ? 1.624 6.230 -3.863 1.00 84.19 102 ALA A C 1
ATOM 826 O O . ALA A 1 102 ? 1.633 5.939 -2.668 1.00 84.19 102 ALA A O 1
ATOM 827 N N . ASP A 1 103 ? 2.166 7.361 -4.293 1.00 77.81 103 ASP A N 1
ATOM 828 C CA . ASP A 1 103 ? 2.778 8.373 -3.424 1.00 77.81 103 ASP A CA 1
ATOM 829 C C . ASP A 1 103 ? 1.793 9.473 -2.986 1.00 77.81 103 ASP A C 1
ATOM 831 O O . ASP A 1 103 ? 2.098 10.284 -2.108 1.00 77.81 103 ASP A O 1
ATOM 835 N N . THR A 1 104 ? 0.591 9.479 -3.562 1.00 79.31 104 THR A N 1
ATOM 836 C CA . THR A 1 104 ? -0.442 10.493 -3.350 1.00 79.31 104 THR A CA 1
ATOM 837 C C . THR A 1 104 ? -1.803 9.873 -3.011 1.00 79.31 104 THR A C 1
ATOM 839 O O . THR A 1 104 ? -2.080 8.718 -3.348 1.00 79.31 104 THR A O 1
ATOM 842 N N . PRO A 1 105 ? -2.695 10.619 -2.327 1.00 83.56 105 PRO A N 1
ATOM 843 C CA . PRO A 1 105 ? -4.054 10.158 -2.073 1.00 83.56 105 PRO A CA 1
ATOM 844 C C . PRO A 1 105 ? -4.824 9.905 -3.375 1.00 83.56 105 PRO A C 1
ATOM 846 O O . PRO A 1 105 ? -5.001 10.807 -4.192 1.00 83.56 105 PRO A O 1
ATOM 849 N N . LEU A 1 106 ? -5.352 8.689 -3.524 1.00 87.94 106 LEU A N 1
ATOM 850 C CA . LEU A 1 106 ? -6.071 8.269 -4.733 1.00 87.94 106 LEU A CA 1
ATOM 851 C C . LEU A 1 106 ? -7.566 8.645 -4.749 1.00 87.94 106 LEU A C 1
ATOM 853 O O . LEU A 1 106 ? -8.251 8.417 -5.741 1.00 87.94 106 LEU A O 1
ATOM 857 N N . ALA A 1 107 ? -8.113 9.206 -3.668 1.00 88.88 107 ALA A N 1
ATOM 858 C CA . ALA A 1 107 ? -9.533 9.564 -3.619 1.00 88.88 107 ALA A CA 1
ATOM 859 C C . ALA A 1 107 ? -9.899 10.571 -4.725 1.00 88.88 107 ALA A C 1
ATOM 861 O O . ALA A 1 107 ? -9.169 11.537 -4.945 1.00 88.88 107 ALA A O 1
ATOM 862 N N . CYS A 1 108 ? -11.035 10.354 -5.395 1.00 91.25 108 CYS A N 1
ATOM 863 C CA . CYS A 1 108 ? -11.502 11.154 -6.538 1.00 91.25 108 CYS A CA 1
ATOM 864 C C . CYS A 1 108 ? -10.571 11.184 -7.767 1.00 91.25 108 CYS A C 1
ATOM 866 O O . CYS A 1 108 ? -10.867 11.913 -8.715 1.00 91.25 108 CYS A O 1
ATOM 868 N N . GLN A 1 109 ? -9.472 10.423 -7.789 1.00 91.69 109 GLN A N 1
ATOM 869 C CA . GLN A 1 109 ? -8.561 10.422 -8.932 1.00 91.69 109 GLN A CA 1
ATOM 870 C C . GLN A 1 109 ? -9.156 9.639 -10.114 1.00 91.69 109 GLN A C 1
ATOM 872 O O . GLN A 1 109 ? -9.828 8.621 -9.898 1.00 91.69 109 GLN A O 1
ATOM 877 N N . PRO A 1 110 ? -8.928 10.089 -11.362 1.00 92.88 110 PRO A N 1
ATOM 878 C CA . PRO A 1 110 ? -9.225 9.288 -12.539 1.00 92.88 110 PRO A CA 1
ATOM 879 C C . PRO A 1 110 ? -8.287 8.078 -12.602 1.00 92.88 110 PRO A C 1
ATOM 881 O O . PRO A 1 110 ? -7.092 8.183 -12.333 1.00 92.88 110 PRO A O 1
ATOM 884 N N . VAL A 1 111 ? -8.840 6.931 -12.977 1.00 90.44 111 VAL A N 1
ATOM 885 C CA . VAL A 1 111 ? -8.132 5.665 -13.156 1.00 90.44 111 VAL A CA 1
ATOM 886 C C . VAL A 1 111 ? -8.441 5.139 -14.548 1.00 90.44 111 VAL A C 1
ATOM 888 O O . VAL A 1 111 ? -9.598 5.106 -14.968 1.00 90.44 111 VAL A O 1
ATOM 891 N N . VAL A 1 112 ? -7.393 4.709 -15.245 1.00 92.12 112 VAL A N 1
ATOM 892 C CA . VAL A 1 112 ? -7.489 4.020 -16.531 1.00 92.12 112 VAL A CA 1
ATOM 893 C C . VAL A 1 112 ? -6.824 2.661 -16.375 1.00 92.12 112 VAL A C 1
ATOM 895 O O . VAL A 1 112 ? -5.649 2.577 -16.025 1.00 92.12 112 VAL A O 1
ATOM 898 N N . LEU A 1 113 ? -7.588 1.599 -16.612 1.00 88.88 113 LEU A N 1
ATOM 899 C CA . LEU A 1 113 ? -7.080 0.238 -16.715 1.00 88.88 113 LEU A CA 1
ATOM 900 C C . LEU A 1 113 ? -6.984 -0.147 -18.183 1.00 88.88 113 LEU A C 1
ATOM 902 O O . LEU A 1 113 ? -7.990 -0.119 -18.887 1.00 88.88 113 LEU A O 1
ATOM 906 N N . SER A 1 114 ? -5.802 -0.554 -18.626 1.00 88.19 114 SER A N 1
ATOM 907 C CA . SER A 1 114 ? -5.562 -1.018 -19.990 1.00 88.19 114 SER A CA 1
ATOM 908 C C . SER A 1 114 ? -5.146 -2.487 -20.008 1.00 88.19 114 SER A C 1
ATOM 910 O O . SER A 1 114 ? -4.439 -2.957 -19.120 1.00 88.19 114 SER A O 1
ATOM 912 N N . GLY A 1 115 ? -5.622 -3.239 -21.004 1.00 84.88 115 GLY A N 1
ATOM 913 C CA . GLY A 1 115 ? -5.228 -4.640 -21.220 1.00 84.88 115 GLY A CA 1
ATOM 914 C C . GLY A 1 115 ? -5.716 -5.645 -20.166 1.00 84.88 115 GLY A C 1
ATOM 915 O O . GLY A 1 115 ? -5.272 -6.788 -20.174 1.00 84.88 115 GLY A O 1
ATOM 916 N N . MET A 1 116 ? -6.632 -5.246 -19.275 1.00 85.44 116 MET A N 1
ATOM 917 C CA . MET A 1 116 ? -7.138 -6.080 -18.169 1.00 85.44 116 MET A CA 1
ATOM 918 C C . MET A 1 116 ? -8.528 -6.692 -18.434 1.00 85.44 116 MET A C 1
ATOM 920 O O . MET A 1 116 ? -9.099 -7.331 -17.549 1.00 85.44 116 MET A O 1
ATOM 924 N N . HIS A 1 117 ? -9.091 -6.500 -19.631 1.00 88.44 117 HIS A N 1
ATOM 925 C CA . HIS A 1 117 ? -10.366 -7.084 -20.054 1.00 88.44 117 HIS A CA 1
ATOM 926 C C . HIS A 1 117 ? -10.294 -7.513 -21.531 1.00 88.44 117 HIS A C 1
ATOM 928 O O . HIS A 1 117 ? -9.765 -6.751 -22.342 1.00 88.44 117 HIS A O 1
ATOM 934 N N . PRO A 1 118 ? -10.815 -8.699 -21.909 1.00 86.50 118 PRO A N 1
ATOM 935 C CA . PRO A 1 118 ? -10.688 -9.218 -23.275 1.00 86.50 118 PRO A CA 1
ATOM 936 C C . PRO A 1 118 ? -11.417 -8.363 -24.321 1.00 86.50 118 PRO A C 1
ATOM 938 O O . PRO A 1 118 ? -10.892 -8.156 -25.410 1.00 86.50 118 PRO A O 1
ATOM 941 N N . ASP A 1 119 ? -12.593 -7.833 -23.974 1.00 92.94 119 ASP A N 1
ATOM 942 C CA . ASP A 1 119 ? -13.444 -7.075 -24.907 1.00 92.94 119 ASP A CA 1
ATOM 943 C C . ASP A 1 119 ? -13.370 -5.552 -24.705 1.00 92.94 119 ASP A C 1
ATOM 945 O O . ASP A 1 119 ? -13.873 -4.782 -25.520 1.00 92.94 119 ASP A O 1
ATOM 949 N N . GLU A 1 120 ? -12.759 -5.103 -23.606 1.00 92.81 120 GLU A N 1
ATOM 950 C CA . GLU A 1 120 ? -12.697 -3.691 -23.210 1.00 92.81 120 GLU A CA 1
ATOM 951 C C . GLU A 1 120 ? -11.218 -3.340 -23.001 1.00 92.81 120 GLU A C 1
ATOM 953 O O . GLU A 1 120 ? -10.715 -3.420 -21.880 1.00 92.81 120 GLU A O 1
ATOM 958 N N . PRO A 1 121 ? -10.479 -3.012 -24.079 1.00 89.88 121 PRO A N 1
ATOM 959 C CA . PRO A 1 121 ? -9.031 -2.814 -24.003 1.00 89.88 121 PRO A CA 1
ATOM 960 C C . PRO A 1 121 ? -8.642 -1.663 -23.071 1.00 89.88 121 PRO A C 1
ATOM 962 O O . PRO A 1 121 ? -7.516 -1.641 -22.573 1.00 89.88 121 PRO A O 1
ATOM 965 N N . GLU A 1 122 ? -9.572 -0.740 -22.823 1.00 94.56 122 GLU A N 1
ATOM 966 C CA . GLU A 1 122 ? -9.436 0.361 -21.884 1.00 94.56 122 GLU A CA 1
ATOM 967 C C . GLU A 1 122 ? -10.730 0.532 -21.075 1.00 94.56 122 GLU A C 1
ATOM 969 O O . GLU A 1 122 ? -11.820 0.631 -21.640 1.00 94.56 122 GLU A O 1
ATOM 974 N N . ILE A 1 123 ? -10.603 0.582 -19.748 1.00 93.75 123 ILE A N 1
ATOM 975 C CA . ILE A 1 123 ? -11.691 0.857 -18.806 1.00 93.75 123 ILE A CA 1
ATOM 976 C C . ILE A 1 123 ? -11.296 2.082 -17.984 1.00 93.75 123 ILE A C 1
ATOM 978 O O . ILE A 1 123 ? -10.336 2.038 -17.214 1.00 93.75 123 ILE A O 1
ATOM 982 N N . ALA A 1 124 ? -12.059 3.165 -18.124 1.00 94.75 124 ALA A N 1
ATOM 983 C CA . ALA A 1 124 ? -11.832 4.421 -17.416 1.00 94.75 124 ALA A CA 1
ATOM 984 C C . ALA A 1 124 ? -12.943 4.698 -16.395 1.00 94.75 124 ALA A C 1
ATOM 986 O O . ALA A 1 124 ? -14.130 4.556 -16.693 1.00 94.75 124 ALA A O 1
ATOM 987 N N . PHE A 1 125 ? -12.566 5.114 -15.188 1.00 94.00 125 PHE A N 1
ATOM 988 C CA . PHE A 1 125 ? -13.492 5.512 -14.125 1.00 94.00 125 PHE A CA 1
ATOM 989 C C . PHE A 1 125 ? -12.809 6.458 -13.128 1.00 94.00 125 PHE A C 1
ATOM 991 O O . PHE A 1 125 ? -11.596 6.632 -13.150 1.00 94.00 125 PHE A O 1
ATOM 998 N N . SER A 1 126 ? -13.579 7.072 -12.230 1.00 94.00 126 SER A N 1
ATOM 999 C CA . SER A 1 126 ? -13.035 7.837 -11.102 1.00 94.00 126 SER A CA 1
ATOM 1000 C C . SER A 1 126 ? -13.193 7.053 -9.810 1.00 94.00 126 SER A C 1
ATOM 1002 O O . SER A 1 126 ? -14.238 6.444 -9.572 1.00 94.00 126 SER A O 1
ATOM 1004 N N . LEU A 1 127 ? -12.176 7.097 -8.952 1.00 93.88 127 LEU A N 1
ATOM 1005 C CA . LEU A 1 127 ? -12.304 6.549 -7.608 1.00 93.88 127 LEU A CA 1
ATOM 1006 C C . LEU A 1 127 ? -13.327 7.352 -6.798 1.00 93.88 127 LEU A C 1
ATOM 1008 O O . LEU A 1 127 ? -13.416 8.573 -6.954 1.00 93.88 127 LEU A O 1
ATOM 1012 N N . PRO A 1 128 ? -14.102 6.697 -5.919 1.00 92.69 128 PRO A N 1
ATOM 1013 C CA . PRO A 1 128 ? -15.048 7.402 -5.071 1.00 92.69 128 PRO A CA 1
ATOM 1014 C C . PRO A 1 128 ? -14.323 8.372 -4.118 1.00 92.69 128 PRO A C 1
ATOM 1016 O O . PRO A 1 128 ? -13.123 8.217 -3.848 1.00 92.69 128 PRO A O 1
ATOM 1019 N N . PRO A 1 129 ? -15.036 9.374 -3.574 1.00 93.56 129 PRO A N 1
ATOM 1020 C CA . PRO A 1 129 ? -14.500 10.178 -2.487 1.00 93.56 129 PRO A CA 1
ATOM 1021 C C . PRO A 1 129 ? -14.192 9.293 -1.276 1.00 93.56 129 PRO A C 1
ATOM 1023 O O . PRO A 1 129 ? -14.908 8.330 -0.994 1.00 93.56 129 PRO A O 1
ATOM 1026 N N . ALA A 1 130 ? -13.146 9.650 -0.530 1.00 94.75 130 ALA A N 1
ATOM 1027 C CA . ALA A 1 130 ? -12.859 8.986 0.734 1.00 94.75 130 ALA A CA 1
ATOM 1028 C C . ALA A 1 130 ? -14.049 9.161 1.702 1.00 94.75 130 ALA A C 1
ATOM 1030 O O . ALA A 1 130 ? -14.596 10.267 1.801 1.00 94.75 130 ALA A O 1
ATOM 1031 N N . PRO A 1 131 ? -14.458 8.104 2.424 1.00 94.88 131 PRO A N 1
ATOM 1032 C CA . PRO A 1 131 ? -15.545 8.202 3.390 1.00 94.88 131 PRO A CA 1
ATOM 1033 C C . PRO A 1 131 ? -15.124 9.080 4.567 1.00 94.88 131 PRO A C 1
ATOM 1035 O O . PRO A 1 131 ? -13.973 9.035 4.984 1.00 94.88 131 PRO A O 1
ATOM 1038 N N . LYS A 1 132 ? -16.044 9.833 5.169 1.00 95.25 132 LYS A N 1
ATOM 1039 C CA . LYS A 1 132 ? -15.764 10.491 6.454 1.00 95.25 132 LYS A CA 1
ATOM 1040 C C . LYS A 1 132 ? -15.854 9.453 7.562 1.00 95.25 132 LYS A C 1
ATOM 1042 O O . LYS A 1 132 ? -16.874 8.775 7.655 1.00 95.25 132 LYS A O 1
ATOM 1047 N N . ILE A 1 133 ? -14.805 9.326 8.367 1.00 95.75 133 ILE A N 1
ATOM 1048 C CA . ILE A 1 133 ? -14.763 8.393 9.492 1.00 95.75 133 ILE A CA 1
ATOM 1049 C C . ILE A 1 133 ? -14.577 9.212 10.762 1.00 95.75 133 ILE A C 1
ATOM 1051 O O . ILE A 1 133 ? -13.566 9.896 10.910 1.00 95.75 133 ILE A O 1
ATOM 1055 N N . ASP A 1 134 ? -15.546 9.121 11.665 1.00 95.88 134 ASP A N 1
ATOM 1056 C CA . ASP A 1 134 ? -15.474 9.717 12.994 1.00 95.88 134 ASP A CA 1
ATOM 1057 C C . ASP A 1 134 ? -15.295 8.596 14.018 1.00 95.88 134 ASP A C 1
ATOM 1059 O O . ASP A 1 134 ? -15.991 7.581 13.973 1.00 95.88 134 ASP A O 1
ATOM 1063 N N . ILE A 1 135 ? -14.349 8.760 14.937 1.00 95.25 135 ILE A N 1
ATOM 1064 C CA . ILE A 1 135 ? -14.066 7.815 16.018 1.00 95.25 135 ILE A CA 1
ATOM 1065 C C . ILE A 1 135 ? -14.431 8.494 17.335 1.00 95.25 135 ILE A C 1
ATOM 1067 O O . ILE A 1 135 ? -14.061 9.643 17.560 1.00 95.25 135 ILE A O 1
ATOM 1071 N N . CYS A 1 136 ? -15.132 7.789 18.217 1.00 94.81 136 CYS A N 1
ATOM 1072 C CA . CYS A 1 136 ? -15.380 8.235 19.581 1.00 94.81 136 CYS A CA 1
ATOM 1073 C C . CYS A 1 136 ? -14.771 7.251 20.583 1.00 94.81 136 CYS A C 1
ATOM 1075 O O . CYS A 1 136 ? -15.055 6.052 20.521 1.00 94.81 136 CYS A O 1
ATOM 1077 N N . ILE A 1 137 ? -13.937 7.754 21.495 1.00 94.44 137 ILE A N 1
ATOM 1078 C CA . ILE A 1 137 ? -13.217 6.962 22.501 1.00 94.44 137 ILE A CA 1
ATOM 1079 C C . ILE A 1 137 ? -13.412 7.617 23.866 1.00 94.44 137 ILE A C 1
ATOM 1081 O O . ILE A 1 137 ? -13.038 8.765 24.056 1.00 94.44 137 ILE A O 1
ATOM 1085 N N . GLU A 1 138 ? -14.030 6.906 24.809 1.00 92.88 138 GLU A N 1
ATOM 1086 C CA . GLU A 1 138 ? -14.404 7.432 26.140 1.00 92.88 138 GLU A CA 1
ATOM 1087 C C . GLU A 1 138 ? -15.186 8.766 26.100 1.00 92.88 138 GLU A C 1
ATOM 1089 O O . GLU A 1 138 ? -15.144 9.547 27.044 1.00 92.88 138 GLU A O 1
ATOM 1094 N N . GLY A 1 139 ? -15.938 9.020 25.022 1.00 91.81 139 GLY A N 1
ATOM 1095 C CA . GLY A 1 139 ? -16.697 10.262 24.819 1.00 91.81 139 GLY A CA 1
ATOM 1096 C C . GLY A 1 139 ? -15.924 11.373 24.101 1.00 91.81 139 GLY A C 1
ATOM 1097 O O . GLY A 1 139 ? -16.533 12.355 23.684 1.00 91.81 139 GLY A O 1
ATOM 1098 N N . GLU A 1 140 ? -14.616 11.220 23.895 1.00 93.69 140 GLU A N 1
ATOM 1099 C CA . GLU A 1 140 ? -13.826 12.133 23.068 1.00 93.69 140 GLU A CA 1
ATOM 1100 C C . GLU A 1 140 ? -14.008 11.806 21.586 1.00 93.69 140 GLU A C 1
ATOM 1102 O O . GLU A 1 140 ? -14.075 10.636 21.208 1.00 93.69 140 GLU A O 1
ATOM 1107 N N . HIS A 1 141 ? -14.106 12.837 20.746 1.00 93.25 141 HIS A N 1
ATOM 1108 C CA . HIS A 1 141 ? -14.385 12.706 19.317 1.00 93.25 141 HIS A CA 1
ATOM 1109 C C . HIS A 1 141 ? -13.153 13.032 18.474 1.00 93.25 141 HIS A C 1
ATOM 1111 O O . HIS A 1 141 ? -12.528 14.077 18.646 1.00 93.25 141 HIS A O 1
ATOM 1117 N N . PHE A 1 142 ? -12.864 12.169 17.503 1.00 94.31 142 PHE A N 1
ATOM 1118 C CA . PHE A 1 142 ? -11.743 12.292 16.581 1.00 94.31 142 PHE A CA 1
ATOM 1119 C C . PHE A 1 142 ? -12.241 12.152 15.141 1.00 94.31 142 PHE A C 1
ATOM 1121 O O . PHE A 1 142 ? -12.959 11.206 14.824 1.00 94.31 142 PHE A O 1
ATOM 1128 N N . THR A 1 143 ? -11.795 13.038 14.253 1.00 94.19 143 THR A N 1
ATOM 1129 C CA . THR A 1 143 ? -12.085 12.972 12.809 1.00 94.19 143 THR A CA 1
ATOM 1130 C C . THR A 1 143 ? -10.772 12.793 12.040 1.00 94.19 143 THR A C 1
ATOM 1132 O O . THR A 1 143 ? -10.252 13.754 11.465 1.00 94.19 143 THR A O 1
ATOM 1135 N N . PRO A 1 144 ? -10.153 11.600 12.085 1.00 93.56 144 PRO A N 1
ATOM 1136 C CA . PRO A 1 144 ? -8.887 11.365 11.403 1.00 93.56 144 PRO A CA 1
ATOM 1137 C C . PRO A 1 144 ? -9.054 11.377 9.881 1.00 93.56 144 PRO A C 1
ATOM 1139 O O . PRO A 1 144 ? -10.104 11.021 9.343 1.00 93.56 144 PRO A O 1
ATOM 1142 N N . THR A 1 145 ? -7.977 11.714 9.172 1.00 91.56 145 THR A N 1
ATOM 1143 C CA . THR A 1 145 ? -7.931 11.584 7.712 1.00 91.56 145 THR A CA 1
ATOM 1144 C C . THR A 1 145 ? -8.008 10.101 7.318 1.00 91.56 145 THR A C 1
ATOM 1146 O O . THR A 1 145 ? -7.142 9.324 7.730 1.00 91.56 145 THR A O 1
ATOM 1149 N N . PRO A 1 146 ? -9.002 9.685 6.514 1.00 93.00 146 PRO A N 1
ATOM 1150 C CA . PRO A 1 146 ? -9.094 8.320 6.010 1.00 93.00 146 PRO A CA 1
ATOM 1151 C C . PRO A 1 146 ? -7.925 7.994 5.079 1.00 93.00 146 PRO A C 1
ATOM 1153 O O . PRO A 1 146 ? -7.623 8.742 4.149 1.00 93.00 146 PRO A O 1
ATOM 1156 N N . LEU A 1 147 ? -7.305 6.839 5.295 1.00 89.31 147 LEU A N 1
ATOM 1157 C CA . LEU A 1 147 ? -6.202 6.322 4.493 1.00 89.31 147 LEU A CA 1
ATOM 1158 C C . LEU A 1 147 ? -6.696 5.139 3.666 1.00 89.31 147 LEU A C 1
ATOM 1160 O O . LEU A 1 147 ? -7.137 4.139 4.232 1.00 89.31 147 LEU A O 1
ATOM 1164 N N . LEU A 1 148 ? -6.627 5.239 2.339 1.00 89.75 148 LEU A N 1
ATOM 1165 C CA . LEU A 1 148 ? -6.895 4.104 1.457 1.00 89.75 148 LEU A CA 1
ATOM 1166 C C . LEU A 1 148 ? -5.787 3.061 1.653 1.00 89.75 148 LEU A C 1
ATOM 1168 O O . LEU A 1 148 ? -4.613 3.381 1.494 1.00 89.75 148 LEU A O 1
ATOM 1172 N N . THR A 1 149 ? -6.152 1.832 2.014 1.00 88.00 149 THR A N 1
ATOM 1173 C CA . THR A 1 149 ? -5.197 0.734 2.230 1.00 88.00 149 THR A CA 1
ATOM 1174 C C . THR A 1 149 ? -5.261 -0.328 1.147 1.00 88.00 149 THR A C 1
ATOM 1176 O O . THR A 1 149 ? -4.260 -0.988 0.901 1.00 88.00 149 THR A O 1
ATOM 1179 N N . ASN A 1 150 ? -6.419 -0.508 0.504 1.00 88.38 150 ASN A N 1
ATOM 1180 C CA . ASN A 1 150 ? -6.585 -1.462 -0.588 1.00 88.38 150 ASN A CA 1
ATOM 1181 C C . ASN A 1 150 ? -7.498 -0.878 -1.664 1.00 88.38 150 ASN A C 1
ATOM 1183 O O . ASN A 1 150 ? -8.569 -0.356 -1.346 1.00 88.38 150 ASN A O 1
ATOM 1187 N N . LEU A 1 151 ? -7.101 -1.044 -2.922 1.00 88.31 151 LEU A N 1
ATOM 1188 C CA . LEU A 1 151 ? -7.930 -0.842 -4.102 1.00 88.31 151 LEU A CA 1
ATOM 1189 C C . LEU A 1 151 ? -7.894 -2.136 -4.910 1.00 88.31 151 LEU A C 1
ATOM 1191 O O . LEU A 1 151 ? -6.855 -2.502 -5.449 1.00 88.31 151 LEU A O 1
ATOM 1195 N N . VAL A 1 152 ? -9.025 -2.828 -4.977 1.00 89.81 152 VAL A N 1
ATOM 1196 C CA . VAL A 1 152 ? -9.173 -4.052 -5.768 1.00 89.81 152 VAL A CA 1
ATOM 1197 C C . VAL A 1 152 ? -10.168 -3.777 -6.876 1.00 89.81 152 VAL A C 1
ATOM 1199 O O . VAL A 1 152 ? -11.282 -3.331 -6.604 1.00 89.81 152 VAL A O 1
ATOM 1202 N N . ILE A 1 153 ? -9.778 -4.036 -8.118 1.00 90.19 153 ILE A N 1
ATOM 1203 C CA . ILE A 1 153 ? -10.626 -3.801 -9.284 1.00 90.19 153 ILE A CA 1
ATOM 1204 C C . ILE A 1 153 ? -10.893 -5.147 -9.946 1.00 90.19 153 ILE A C 1
ATOM 1206 O O . ILE A 1 153 ? -9.969 -5.922 -10.175 1.00 90.19 153 ILE A O 1
ATOM 1210 N N . TYR A 1 154 ? -12.163 -5.413 -10.236 1.00 92.06 154 TYR A N 1
ATOM 1211 C CA . TYR A 1 154 ? -12.660 -6.597 -10.927 1.00 92.06 154 TYR A CA 1
ATOM 1212 C C . TYR A 1 154 ? -13.213 -6.145 -12.288 1.00 92.06 154 TYR A C 1
ATOM 1214 O O . TYR A 1 154 ? -14.401 -5.819 -12.380 1.00 92.06 154 TYR A O 1
ATOM 1222 N N . PRO A 1 155 ? -12.373 -6.081 -13.345 1.00 91.25 155 PRO A N 1
ATOM 1223 C CA . PRO A 1 155 ? -12.753 -5.492 -14.630 1.00 91.25 155 PRO A CA 1
ATOM 1224 C C . PRO A 1 155 ? -13.977 -6.161 -15.258 1.00 91.25 155 PRO A C 1
ATOM 1226 O O . PRO A 1 155 ? -14.931 -5.479 -15.618 1.00 91.25 155 PRO A O 1
ATOM 1229 N N . ALA A 1 156 ? -13.994 -7.498 -15.300 1.00 91.31 156 ALA A N 1
ATOM 1230 C CA . ALA A 1 156 ? -15.090 -8.276 -15.886 1.00 91.31 156 ALA A CA 1
ATOM 1231 C C . ALA A 1 156 ? -16.427 -8.103 -15.146 1.00 91.31 156 ALA A C 1
ATOM 1233 O O . ALA A 1 156 ? -17.495 -8.204 -15.743 1.00 91.31 156 ALA A O 1
ATOM 1234 N N . GLU A 1 157 ? -16.380 -7.815 -13.844 1.00 94.50 157 GLU A N 1
ATOM 1235 C CA . GLU A 1 157 ? -17.571 -7.590 -13.020 1.00 94.50 157 GLU A CA 1
ATOM 1236 C C . GLU A 1 157 ? -17.992 -6.115 -12.982 1.00 94.50 157 GLU A C 1
ATOM 1238 O O . GLU A 1 157 ? -19.003 -5.786 -12.361 1.00 94.50 157 GLU A O 1
ATOM 1243 N N . LYS A 1 158 ? -17.202 -5.214 -13.588 1.00 91.19 158 LYS A N 1
ATOM 1244 C CA . LYS A 1 158 ? -17.354 -3.752 -13.479 1.00 91.19 158 LYS A CA 1
ATOM 1245 C C . LYS A 1 158 ? -17.512 -3.300 -12.027 1.00 91.19 158 LYS A C 1
ATOM 1247 O O . LYS A 1 158 ? -18.317 -2.429 -11.698 1.00 91.19 158 LYS A O 1
ATOM 1252 N N . ARG A 1 159 ? -16.730 -3.926 -11.147 1.00 94.25 159 ARG A N 1
ATOM 1253 C CA . ARG A 1 159 ? -16.796 -3.750 -9.698 1.00 94.25 159 ARG A CA 1
ATOM 1254 C C . ARG A 1 159 ? -15.431 -3.354 -9.168 1.00 94.25 159 ARG A C 1
ATOM 1256 O O . ARG A 1 159 ? -14.412 -3.900 -9.578 1.00 94.25 159 ARG A O 1
ATOM 1263 N N . LEU A 1 160 ? -15.413 -2.437 -8.211 1.00 94.19 160 LEU A N 1
ATOM 1264 C CA . LEU A 1 160 ? -14.220 -2.113 -7.439 1.00 94.19 160 LEU A CA 1
ATOM 1265 C C . LEU A 1 160 ? -14.533 -2.178 -5.949 1.00 94.19 160 LEU A C 1
ATOM 1267 O O . LEU A 1 160 ? -15.670 -1.960 -5.529 1.00 94.19 160 LEU A O 1
ATOM 1271 N N . THR A 1 161 ? -13.505 -2.453 -5.159 1.00 94.75 161 THR A N 1
ATOM 1272 C CA . THR A 1 161 ? -13.552 -2.448 -3.702 1.00 94.75 161 THR A CA 1
ATOM 1273 C C . THR A 1 161 ? -12.433 -1.561 -3.183 1.00 94.75 161 THR A C 1
ATOM 1275 O O . THR A 1 161 ? -11.262 -1.786 -3.484 1.00 94.75 161 THR A O 1
ATOM 1278 N N . THR A 1 162 ? -12.791 -0.581 -2.360 1.00 93.19 162 THR A N 1
ATOM 1279 C CA . THR A 1 162 ? -11.843 0.255 -1.621 1.00 93.19 162 THR A CA 1
ATOM 1280 C C . THR A 1 162 ? -11.933 -0.048 -0.135 1.00 93.19 162 T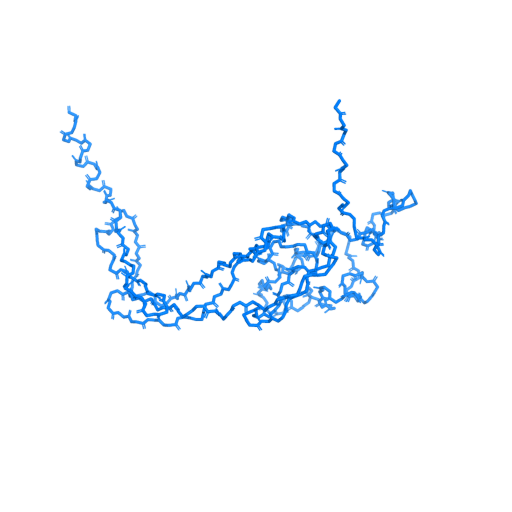HR A C 1
ATOM 1282 O O . THR A 1 162 ? -13.031 -0.043 0.425 1.00 93.19 162 THR A O 1
ATOM 1285 N N . VAL A 1 163 ? -10.794 -0.248 0.519 1.00 93.19 163 VAL A N 1
ATOM 1286 C CA . VAL A 1 163 ? -10.717 -0.375 1.979 1.00 93.19 163 VAL A CA 1
ATOM 1287 C C . VAL A 1 163 ? -10.019 0.853 2.534 1.00 93.19 163 VAL A C 1
ATOM 1289 O O . VAL A 1 163 ? -8.897 1.161 2.137 1.00 93.19 163 VAL A O 1
ATOM 1292 N N . TYR A 1 164 ? -10.680 1.540 3.463 1.00 93.50 164 TYR A N 1
ATOM 1293 C CA . TYR A 1 164 ? -10.129 2.696 4.160 1.00 93.50 164 TYR A CA 1
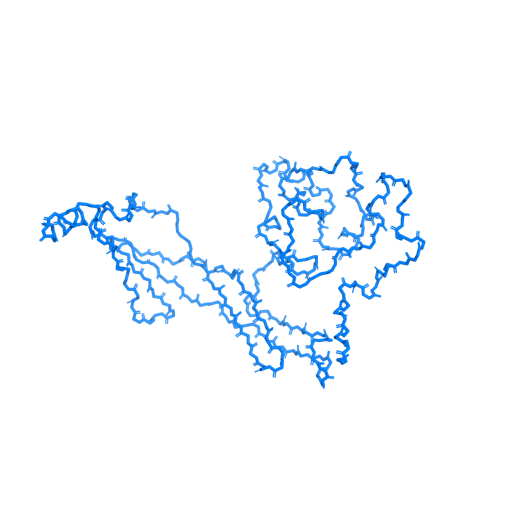ATOM 1294 C C . TYR A 1 164 ? -9.847 2.363 5.623 1.00 93.50 164 TYR A C 1
ATOM 1296 O O . TYR A 1 164 ? -10.577 1.610 6.265 1.00 93.50 164 TYR A O 1
ATOM 1304 N N . CYS A 1 165 ? -8.789 2.963 6.154 1.00 92.44 165 CYS A N 1
ATOM 1305 C CA . CYS A 1 165 ? -8.397 2.894 7.550 1.00 92.44 165 CYS A CA 1
ATOM 1306 C C . CYS A 1 165 ? -8.379 4.303 8.143 1.00 92.44 165 CYS A C 1
ATOM 1308 O O . CYS A 1 165 ? -7.870 5.240 7.534 1.00 92.44 165 CYS A O 1
ATOM 1310 N N . ALA A 1 166 ? -8.899 4.435 9.355 1.00 91.94 166 ALA A N 1
ATOM 1311 C CA . ALA A 1 166 ? -8.771 5.622 10.182 1.00 91.94 166 ALA A CA 1
ATOM 1312 C C . ALA A 1 166 ? -7.887 5.284 11.385 1.00 91.94 166 ALA A C 1
ATOM 1314 O O . ALA A 1 166 ? -8.007 4.200 11.960 1.00 91.94 166 ALA A O 1
ATOM 1315 N N . ARG A 1 167 ? -6.980 6.191 11.753 1.00 89.88 167 ARG A N 1
ATOM 1316 C CA . ARG A 1 167 ? -6.039 5.996 12.863 1.00 89.88 167 ARG A CA 1
ATOM 1317 C C . ARG A 1 167 ? -6.023 7.238 13.743 1.00 89.88 167 ARG A C 1
ATOM 1319 O O . ARG A 1 167 ? -5.947 8.345 13.225 1.00 89.88 167 ARG A O 1
ATOM 1326 N N . THR A 1 168 ? -6.045 7.035 15.053 1.00 89.12 168 THR A N 1
ATOM 1327 C CA . THR A 1 168 ? -5.744 8.060 16.059 1.00 89.12 168 THR A CA 1
ATOM 1328 C C . THR A 1 168 ? -4.643 7.529 16.974 1.00 89.12 168 THR A C 1
ATOM 1330 O O . THR A 1 168 ? -4.592 6.324 17.234 1.00 89.12 168 THR A O 1
ATOM 1333 N N . GLN A 1 169 ? -3.728 8.400 17.396 1.00 84.25 169 GLN A N 1
ATOM 1334 C CA . GLN A 1 169 ? -2.662 8.069 18.353 1.00 84.25 169 GLN A CA 1
ATOM 1335 C C . GLN A 1 169 ? -2.972 8.601 19.759 1.00 84.25 169 GLN A C 1
ATOM 1337 O O . GLN A 1 169 ? -2.357 8.163 20.730 1.00 84.25 169 GLN A O 1
ATOM 1342 N N . ASP A 1 170 ? -3.970 9.474 19.872 1.00 83.88 170 ASP A N 1
ATOM 1343 C CA . ASP A 1 170 ? -4.335 10.178 21.096 1.00 83.88 170 ASP A CA 1
ATOM 1344 C C . ASP A 1 170 ? -5.372 9.369 21.879 1.00 83.88 170 ASP A C 1
ATOM 1346 O O . ASP A 1 170 ? -6.538 9.736 21.997 1.00 83.88 170 ASP A O 1
ATOM 1350 N N . LEU A 1 171 ? -4.960 8.197 22.366 1.00 86.50 171 LEU A N 1
ATOM 1351 C CA . LEU A 1 171 ? -5.814 7.400 23.241 1.00 86.50 171 LEU A CA 1
ATOM 1352 C C . LEU A 1 171 ? -5.827 8.018 24.651 1.00 86.50 171 LEU A C 1
ATOM 1354 O O . LEU A 1 171 ? -4.748 8.181 25.226 1.00 86.50 171 LEU A O 1
ATOM 1358 N N . PRO A 1 172 ? -7.006 8.256 25.268 1.00 87.44 172 PRO A N 1
ATOM 1359 C CA . PRO A 1 172 ? -7.094 8.779 26.639 1.00 87.44 172 PRO A CA 1
ATOM 1360 C C . PRO A 1 172 ? -6.366 7.899 27.663 1.00 87.44 172 PRO A C 1
ATOM 1362 O O . PRO A 1 172 ? -5.848 8.368 28.676 1.00 87.44 172 PRO A O 1
ATOM 1365 N N . ARG A 1 173 ? -6.320 6.591 27.387 1.00 90.56 173 ARG A N 1
ATOM 1366 C CA . ARG A 1 173 ? -5.557 5.590 28.133 1.00 90.56 173 ARG A CA 1
ATOM 1367 C C . ARG A 1 173 ? -5.308 4.349 27.282 1.00 90.56 173 ARG A C 1
ATOM 1369 O O . ARG A 1 173 ? -5.918 4.149 26.234 1.00 90.56 173 ARG A O 1
ATOM 1376 N N . VAL A 1 174 ? -4.457 3.459 27.783 1.00 90.62 174 VAL A N 1
ATOM 1377 C CA . VAL A 1 174 ? -4.218 2.151 27.163 1.00 90.62 174 VAL A CA 1
ATOM 1378 C C . VAL A 1 174 ? -5.458 1.263 27.298 1.00 90.62 174 VAL A C 1
ATOM 1380 O O . VAL A 1 174 ? -6.002 1.092 28.391 1.00 90.62 174 VAL A O 1
ATOM 1383 N N . PHE A 1 175 ? -5.860 0.628 26.197 1.00 91.25 175 PHE A N 1
ATOM 1384 C CA . PHE A 1 175 ? -6.896 -0.401 26.185 1.00 91.25 175 PHE A CA 1
ATOM 1385 C C . PHE A 1 175 ? -6.287 -1.774 25.918 1.00 91.25 175 PHE A C 1
ATOM 1387 O O . PHE A 1 175 ? -5.594 -1.966 24.925 1.00 91.25 175 PHE A O 1
ATOM 1394 N N . ILE A 1 176 ? -6.575 -2.742 26.791 1.00 92.81 176 ILE A N 1
ATOM 1395 C CA . ILE A 1 176 ? -6.139 -4.128 26.631 1.00 92.81 176 ILE A CA 1
ATOM 1396 C C . ILE A 1 176 ? -7.390 -5.012 26.535 1.00 92.81 176 ILE A C 1
ATOM 1398 O O . ILE A 1 176 ? -8.036 -5.272 27.562 1.00 92.81 176 ILE A O 1
ATOM 1402 N N . PRO A 1 177 ? -7.769 -5.452 25.319 1.00 91.56 177 PRO A N 1
ATOM 1403 C CA . PRO A 1 177 ? -8.871 -6.387 25.126 1.00 91.56 177 PRO A CA 1
ATOM 1404 C C . PRO A 1 177 ? -8.662 -7.659 25.956 1.00 91.56 177 PRO A C 1
ATOM 1406 O O . PRO A 1 177 ? -7.582 -8.244 25.955 1.00 91.56 177 PRO A O 1
ATOM 1409 N N . GLY A 1 178 ? -9.690 -8.080 26.694 1.00 90.81 178 GLY A N 1
ATOM 1410 C CA . GLY A 1 178 ? -9.614 -9.238 27.592 1.00 90.81 178 GLY A CA 1
ATOM 1411 C C . GLY A 1 178 ? -9.104 -8.931 29.008 1.00 90.81 178 GLY A C 1
ATOM 1412 O O . GLY A 1 178 ? -9.198 -9.797 29.876 1.00 90.81 178 GLY A O 1
ATOM 1413 N N . ILE A 1 179 ? -8.635 -7.711 29.286 1.00 93.38 179 ILE A N 1
ATOM 1414 C CA . ILE A 1 179 ? -8.403 -7.223 30.659 1.00 93.38 179 ILE A CA 1
ATOM 1415 C C . ILE A 1 179 ? -9.481 -6.207 31.033 1.00 93.38 179 ILE A C 1
ATOM 1417 O O . ILE A 1 179 ? -10.131 -6.339 32.070 1.00 93.38 179 ILE A O 1
ATOM 1421 N N . HIS A 1 180 ? -9.705 -5.207 30.180 1.00 93.75 180 HIS A N 1
ATOM 1422 C CA . HIS A 1 180 ? -10.749 -4.217 30.410 1.00 93.75 180 HIS A CA 1
ATOM 1423 C C . HIS A 1 180 ? -12.108 -4.768 29.992 1.00 93.75 180 HIS A C 1
ATOM 1425 O O . HIS A 1 180 ? -12.316 -5.120 28.833 1.00 93.75 180 HIS A O 1
ATOM 1431 N N . LYS A 1 181 ? -13.041 -4.806 30.947 1.00 91.81 181 LYS A N 1
ATOM 1432 C CA . LYS A 1 181 ? -14.412 -5.280 30.722 1.00 91.81 181 LYS A CA 1
ATOM 1433 C C . LYS A 1 181 ? -15.212 -4.368 29.790 1.00 91.81 181 LYS A C 1
ATOM 1435 O O . LYS A 1 181 ? -16.052 -4.856 29.045 1.00 91.81 181 LYS A O 1
ATOM 1440 N N . ASN A 1 182 ? -14.965 -3.061 29.855 1.00 93.06 182 ASN A N 1
ATOM 1441 C CA . ASN A 1 182 ? -15.617 -2.073 29.008 1.00 93.06 182 ASN A CA 1
ATOM 1442 C C . ASN A 1 182 ? -14.569 -1.169 28.351 1.00 93.06 182 ASN A C 1
ATOM 1444 O O . ASN A 1 182 ? -13.777 -0.520 29.041 1.00 93.06 182 ASN A O 1
ATOM 1448 N N . ILE A 1 183 ? -14.580 -1.148 27.024 1.00 93.94 183 ILE A N 1
ATOM 1449 C CA . ILE A 1 183 ? -13.800 -0.255 26.171 1.00 93.94 183 ILE A CA 1
ATOM 1450 C C . ILE A 1 183 ? -14.827 0.559 25.371 1.00 93.94 183 ILE A C 1
ATOM 1452 O O . ILE A 1 183 ? -15.364 0.039 24.389 1.00 93.94 183 ILE A O 1
ATOM 1456 N N . PRO A 1 184 ? -15.152 1.794 25.802 1.00 94.06 184 PRO A N 1
ATOM 1457 C CA . PRO A 1 184 ? -16.159 2.627 25.153 1.00 94.06 184 PRO A CA 1
ATOM 1458 C C . PRO A 1 184 ? -15.573 3.244 23.879 1.00 94.06 184 PRO A C 1
ATOM 1460 O O . PRO A 1 184 ? -15.125 4.388 23.858 1.00 94.06 184 PRO A O 1
ATOM 1463 N N . LEU A 1 185 ? -15.546 2.433 22.829 1.00 94.75 185 LEU A N 1
ATOM 1464 C CA . LEU A 1 185 ? -15.078 2.779 21.497 1.00 94.75 185 LEU A CA 1
ATOM 1465 C C . LEU A 1 185 ? -16.249 2.657 20.524 1.00 94.75 185 LEU A C 1
ATOM 1467 O O . LEU A 1 185 ? -16.958 1.650 20.507 1.00 94.75 185 LEU A O 1
ATOM 1471 N N . SER A 1 186 ? -16.440 3.667 19.687 1.00 95.69 186 SER A N 1
ATOM 1472 C CA . SER A 1 186 ? -17.355 3.587 18.554 1.00 95.69 186 SER A CA 1
ATOM 1473 C C . SER A 1 186 ? -16.801 4.333 17.349 1.00 95.69 186 SER A C 1
ATOM 1475 O O . SER A 1 186 ? -15.919 5.180 17.487 1.00 95.69 186 SER A O 1
ATOM 1477 N N . ALA A 1 187 ? -17.304 4.005 16.166 1.00 95.75 187 ALA A N 1
ATOM 1478 C CA . ALA A 1 187 ? -16.987 4.728 14.945 1.00 95.75 187 ALA A CA 1
ATOM 1479 C C . ALA A 1 187 ? -18.240 4.912 14.090 1.00 95.75 187 ALA A C 1
ATOM 1481 O O . ALA A 1 187 ? -19.096 4.032 14.053 1.00 95.75 187 ALA A O 1
ATOM 1482 N N . SER A 1 188 ? -18.346 6.027 13.379 1.00 96.44 188 SER A N 1
ATOM 1483 C CA . SER A 1 188 ? -19.375 6.241 12.362 1.00 96.44 188 SER A CA 1
ATOM 1484 C C . SER A 1 188 ? -18.731 6.527 11.012 1.00 96.44 188 SER A C 1
ATOM 1486 O O . SER A 1 188 ? -17.614 7.040 10.916 1.00 96.44 188 SER A O 1
ATOM 1488 N N . ILE A 1 189 ? -19.441 6.152 9.951 1.00 95.81 189 ILE A N 1
ATOM 1489 C CA . ILE A 1 189 ? -19.021 6.356 8.568 1.00 95.81 189 ILE A CA 1
ATOM 1490 C C . ILE A 1 189 ? -20.063 7.258 7.922 1.00 95.81 189 ILE A C 1
ATOM 1492 O O . ILE A 1 189 ? -21.246 6.971 8.005 1.00 95.81 189 ILE A O 1
ATOM 1496 N N . ASN A 1 190 ? -19.652 8.375 7.322 1.00 94.06 190 ASN A N 1
ATOM 1497 C CA . ASN A 1 190 ? -20.545 9.313 6.629 1.00 94.06 190 ASN A CA 1
ATOM 1498 C C . ASN A 1 190 ? -21.771 9.776 7.448 1.00 94.06 190 ASN A C 1
ATOM 1500 O O . ASN A 1 190 ? -22.781 10.166 6.866 1.00 94.06 190 ASN A O 1
ATOM 1504 N N . ARG A 1 191 ? -21.649 9.824 8.785 1.00 87.75 191 ARG A N 1
ATOM 1505 C CA . ARG A 1 191 ? -22.729 10.129 9.751 1.00 87.75 191 ARG A CA 1
ATOM 1506 C C . ARG A 1 191 ? -23.806 9.044 9.902 1.00 87.75 191 ARG A C 1
ATOM 1508 O O . ARG A 1 191 ? -24.881 9.336 10.424 1.00 87.75 191 ARG A O 1
ATOM 1515 N N . ASP A 1 192 ? -23.515 7.812 9.499 1.00 93.19 192 ASP A N 1
ATOM 1516 C CA . ASP A 1 192 ? -24.351 6.651 9.799 1.00 93.19 192 ASP A CA 1
ATOM 1517 C C . ASP A 1 192 ? -24.422 6.375 11.311 1.00 93.19 192 ASP A C 1
ATOM 1519 O O . ASP A 1 192 ? -23.673 6.941 12.118 1.00 93.19 192 ASP A O 1
ATOM 1523 N N . ALA A 1 193 ? -25.328 5.473 11.697 1.00 95.06 193 ALA A N 1
ATOM 1524 C CA . ALA A 1 193 ? -25.436 5.006 13.073 1.00 95.06 193 ALA A CA 1
ATOM 1525 C C . ALA A 1 193 ? -24.071 4.491 13.587 1.00 95.06 193 ALA A C 1
ATOM 1527 O O . ALA A 1 193 ? -23.398 3.743 12.871 1.00 95.06 193 ALA A O 1
ATOM 1528 N N . PRO A 1 194 ? -23.653 4.855 14.816 1.00 94.94 194 PRO A N 1
ATOM 1529 C CA . PRO A 1 194 ? -22.363 4.432 15.343 1.00 94.94 194 PRO A CA 1
ATOM 1530 C C . PRO A 1 194 ? -22.232 2.908 15.438 1.00 94.94 194 PRO A C 1
ATOM 1532 O O . PRO A 1 194 ? -23.068 2.224 16.031 1.00 94.94 194 PRO A O 1
ATOM 1535 N N . LEU A 1 195 ? -21.127 2.385 14.915 1.00 95.69 195 LEU A N 1
ATOM 1536 C CA . LEU A 1 195 ? -20.655 1.028 15.143 1.00 95.69 195 LEU A CA 1
ATOM 1537 C C . LEU A 1 195 ? -19.979 0.982 16.512 1.00 95.69 195 LEU A C 1
ATOM 1539 O O . LEU A 1 195 ? -18.919 1.575 16.710 1.00 95.69 195 LEU A O 1
ATOM 1543 N N . ILE A 1 196 ? -20.601 0.294 17.466 1.00 96.19 196 ILE A N 1
ATOM 1544 C CA . ILE A 1 196 ? -20.108 0.195 18.843 1.00 96.19 196 ILE A CA 1
ATOM 1545 C C . ILE A 1 196 ? -19.193 -1.022 18.968 1.00 96.19 196 ILE A C 1
ATOM 1547 O O . ILE A 1 196 ? -19.598 -2.148 18.666 1.00 96.19 196 ILE A O 1
ATOM 1551 N N . TYR A 1 197 ? -17.973 -0.807 19.456 1.00 95.00 197 TYR A N 1
ATOM 1552 C CA . TYR A 1 197 ? -17.039 -1.883 19.748 1.00 95.00 197 TYR A CA 1
ATOM 1553 C C . TYR A 1 197 ? -17.557 -2.750 20.900 1.00 95.00 197 TYR A C 1
ATOM 1555 O O . TYR A 1 197 ? -17.800 -2.273 22.009 1.00 95.00 197 TYR A O 1
ATOM 1563 N N . GLN A 1 198 ? -17.691 -4.049 20.643 1.00 95.06 198 GLN A N 1
ATOM 1564 C CA . GLN A 1 198 ? -18.057 -5.024 21.662 1.00 95.06 198 GLN A CA 1
ATOM 1565 C C . GLN A 1 198 ? -16.787 -5.555 22.324 1.00 95.06 198 GLN A C 1
ATOM 1567 O O . GLN A 1 198 ? -15.990 -6.257 21.700 1.00 95.06 198 GLN A O 1
ATOM 1572 N N . SER A 1 199 ? -16.593 -5.210 23.598 1.00 93.81 199 SER A N 1
ATOM 1573 C CA . SER A 1 199 ? -15.435 -5.679 24.362 1.00 93.81 199 SER A CA 1
ATOM 1574 C C . SER A 1 199 ? -15.507 -7.199 24.551 1.00 93.81 199 SER A C 1
ATOM 1576 O O . SER A 1 199 ? -16.545 -7.705 24.985 1.00 93.81 199 SER A O 1
ATOM 1578 N N . PRO A 1 200 ? -14.436 -7.957 24.247 1.00 93.44 200 PRO A N 1
ATOM 1579 C CA . PRO A 1 200 ? -14.438 -9.394 24.477 1.00 93.44 200 PRO A CA 1
ATOM 1580 C C . PRO A 1 200 ? -14.492 -9.701 25.985 1.00 93.44 200 PRO A C 1
ATOM 1582 O O . PRO A 1 200 ? -14.008 -8.895 26.786 1.00 93.44 200 PRO A O 1
ATOM 1585 N N . PRO A 1 201 ? -14.995 -10.886 26.390 1.00 93.88 201 PRO A N 1
ATOM 1586 C CA . PRO A 1 201 ? -14.993 -11.299 27.791 1.00 93.88 201 PRO A CA 1
ATOM 1587 C C . PRO A 1 201 ? -13.590 -11.245 28.386 1.00 93.88 201 PRO A C 1
ATOM 1589 O O . PRO A 1 201 ? -12.620 -11.641 27.721 1.00 93.88 201 PRO A O 1
ATOM 1592 N N . THR A 1 202 ? -13.489 -10.803 29.640 1.00 95.88 202 THR A N 1
ATOM 1593 C CA . THR A 1 202 ? -12.191 -10.715 30.307 1.00 95.88 202 THR A CA 1
ATOM 1594 C C . THR A 1 202 ? -11.626 -12.104 30.602 1.00 95.88 202 THR A C 1
ATOM 1596 O O . THR A 1 202 ? -12.364 -13.087 30.691 1.00 95.88 202 THR A O 1
ATOM 1599 N N . ILE A 1 203 ? -10.310 -12.208 30.800 1.00 93.31 203 ILE A N 1
ATOM 1600 C CA . ILE A 1 203 ? -9.660 -13.454 31.239 1.00 93.31 203 ILE A CA 1
ATOM 1601 C C . ILE A 1 203 ? -10.309 -13.960 32.534 1.00 93.31 203 ILE A C 1
ATOM 1603 O O . ILE A 1 203 ? -10.559 -15.155 32.669 1.00 93.31 203 ILE A O 1
ATOM 1607 N N . ARG A 1 204 ? -10.652 -13.052 33.459 1.00 92.06 204 ARG A N 1
ATOM 1608 C CA . ARG A 1 204 ? -11.350 -13.397 34.702 1.00 92.06 204 ARG A CA 1
ATOM 1609 C C . ARG A 1 204 ? -12.734 -13.990 34.435 1.00 92.06 204 ARG A C 1
ATOM 1611 O O . ARG A 1 204 ? -13.048 -15.023 35.019 1.00 92.06 204 ARG A O 1
ATOM 1618 N N . ASP A 1 205 ? -13.515 -13.384 33.539 1.00 93.56 205 ASP A N 1
ATOM 1619 C CA . ASP A 1 205 ? -14.840 -13.901 33.166 1.00 93.56 205 ASP A CA 1
ATOM 1620 C C . ASP A 1 205 ? -14.724 -15.299 32.538 1.00 93.56 205 ASP A C 1
ATOM 1622 O O . ASP A 1 205 ? -15.489 -16.202 32.871 1.00 93.56 205 ASP A O 1
ATOM 1626 N N . ARG A 1 206 ? -13.720 -15.512 31.675 1.00 92.88 206 ARG A N 1
ATOM 1627 C CA . ARG A 1 206 ? -13.463 -16.818 31.044 1.00 92.88 206 ARG A CA 1
ATOM 1628 C C . ARG A 1 206 ? -13.067 -17.888 32.062 1.00 92.88 206 ARG A C 1
ATOM 1630 O O . ARG A 1 206 ? -13.566 -19.005 31.978 1.00 92.88 206 ARG A O 1
ATOM 1637 N N . LEU A 1 207 ? -12.200 -17.559 33.022 1.00 93.31 207 LEU A N 1
ATOM 1638 C CA . LEU A 1 207 ? -11.792 -18.488 34.082 1.00 93.31 207 LEU A CA 1
ATOM 1639 C C . LEU A 1 207 ? -12.972 -18.875 34.980 1.00 93.31 207 LEU A C 1
ATOM 1641 O O . LEU A 1 207 ? -13.123 -20.048 35.309 1.00 93.31 207 LEU A O 1
ATOM 1645 N N . GLN A 1 208 ? -13.830 -17.915 35.332 1.00 93.31 208 GLN A N 1
ATOM 1646 C CA . GLN A 1 208 ? -15.039 -18.185 36.114 1.00 93.31 208 GLN A CA 1
ATOM 1647 C C . GLN A 1 208 ? -16.031 -19.065 35.348 1.00 93.31 208 GLN A C 1
ATOM 1649 O O . GLN A 1 208 ? -16.558 -20.019 35.914 1.00 93.31 208 GLN A O 1
ATOM 1654 N N . ALA A 1 209 ? -16.248 -18.798 34.057 1.00 92.31 209 ALA A N 1
ATOM 1655 C CA . ALA A 1 209 ? -17.111 -19.626 33.216 1.00 92.31 209 ALA A CA 1
ATOM 1656 C C . ALA A 1 209 ? -16.582 -21.066 33.076 1.00 92.31 209 ALA A C 1
ATOM 1658 O O . ALA A 1 209 ? -17.362 -22.016 33.134 1.00 92.31 209 ALA A O 1
ATOM 1659 N N . ALA A 1 210 ? -15.261 -21.233 32.944 1.00 90.12 210 ALA A N 1
ATOM 1660 C CA . ALA A 1 210 ? -14.623 -22.546 32.883 1.00 90.12 210 ALA A CA 1
ATOM 1661 C C . ALA A 1 210 ? -14.758 -23.319 34.205 1.00 90.12 210 ALA A C 1
ATOM 1663 O O . ALA A 1 210 ? -15.083 -24.500 34.181 1.00 90.12 210 ALA A O 1
ATOM 1664 N N . GLN A 1 211 ? -14.573 -22.653 35.350 1.00 89.75 211 GLN A N 1
ATOM 1665 C CA . GLN A 1 211 ? -14.754 -23.256 36.678 1.00 89.75 211 GLN A CA 1
ATOM 1666 C C . GLN A 1 211 ? -16.211 -23.621 36.978 1.00 89.75 211 GLN A C 1
ATOM 1668 O O . GLN A 1 211 ? -16.452 -24.588 37.682 1.00 89.75 211 GLN A O 1
ATOM 1673 N N . ALA A 1 212 ? -17.177 -22.865 36.454 1.00 83.44 212 ALA A N 1
ATOM 1674 C CA . ALA A 1 212 ? -18.601 -23.161 36.614 1.00 83.44 212 ALA A CA 1
ATOM 1675 C C . ALA A 1 212 ? -19.098 -24.300 35.702 1.00 83.44 212 ALA A C 1
ATOM 1677 O O . ALA A 1 212 ? -20.199 -24.804 35.905 1.00 83.44 212 ALA A O 1
ATOM 1678 N N . SER A 1 213 ? -18.313 -24.667 34.683 1.00 80.44 213 SER A N 1
ATOM 1679 C CA . SER A 1 213 ? -18.628 -25.740 33.727 1.00 80.44 213 SER A CA 1
ATOM 1680 C C . SER A 1 213 ? -17.886 -27.052 34.026 1.00 80.44 213 SER A C 1
ATOM 1682 O O . SER A 1 213 ? -18.046 -28.012 33.272 1.00 80.44 213 SER A O 1
ATOM 1684 N N . ALA A 1 214 ? -17.055 -27.070 35.073 1.00 64.38 214 ALA A N 1
ATOM 1685 C CA . ALA A 1 214 ? -16.299 -28.221 35.566 1.00 64.38 214 ALA A CA 1
ATOM 1686 C C . ALA A 1 214 ? -16.976 -28.808 36.811 1.00 64.38 214 ALA A C 1
ATOM 1688 O O . ALA A 1 214 ? -16.945 -30.050 36.950 1.00 64.38 214 ALA A O 1
#

Secondary structure (DSSP, 8-state):
-PPPPPP--S-TTS---TTTS--SSGGGGGGS-----SSPPPTTSTTGGGGGT---SSPPPSSTTSHHHHTTSS-TTHHHHHHHHTS--HHHH--PPTT---SS--TT-EEEEESSSSS-SEEEEEPPPPPPEEEEETTEEE-PPPEEEEEEEEGGGTEEEEEEE------SS---BTTBS---EEEEETTPSPEE--PPPPHHHHHHHHHHT-

Foldseek 3Di:
DPDPDDPPQFDPVADDDPVQVDLVDPLSVLNHGFGGDADFADCPDPPLVLLVLDADPNGDAQDCVRVCCVVPQDPRPSNVVCVVVVDRHQSNVGRGGGPPDDPDDQAQPKDWDAPPDPVPRIDIDGHHHDWFKWKAWPNDIDGADWDWDDWDQDPVVRDIDTDIDGDDPPHVDDDDQQADCDTAIWMDINPPDIDTDHRDHHPVRVVVVVVVVD

Sequence (214 aa):
KPGLELPNLEDPSDLLTPERLITRKPELWYRQPLPWCFDWTSGLTFPRYLHAGLDAWFPAPQDVSLPEIRRGFIPANLLQSVERENKISPGYLQEASLGMVADTPLACQPVVLSGMHPDEPEIAFSLPPAPKIDICIEGEHFTPTPLLTNLVIYPAEKRLTTVYCARTQDLPRVFIPGIHKNIPLSASINRDAPLIYQSPPTIRDRLQAAQASA

pLDDT: mean 89.33, std 8.05, range [45.78, 96.44]